Protein AF-A0A2E6V9B8-F1 (afdb_monomer_lite)

Sequence (286 aa):
MNLNQNIKVKDALRRGQNRINYVCVSVAIVFLAVVPLFLVFVFRNDQNNIVLITGGISSVLIGIFFPFYWWLKETVRYKIWAGKNVKDIHRFYEEALSKKYITEHKFLKKFELKSNKQKEELKRFFNDRLDKKREIIRDINADIARETVFKSNNMVSIIIWIVLMIGAVYLKYTESVNDRMVYFTIVAGAVLIAYELYKMFKYKYILKINKEYISYKDNKEKIFWKDIQCFNIVRAGQYKPGELNIITSNESYFLSLEGIVNNRLNKVLDVLNENKHRFEINNFEA

Secondary structure (DSSP, 8-state):
------B-HHHHHHHHIIIIIIHHHHHHHIIIIIHHHHHHHHHTT-S-THHHHHHHHHHHHHHHHHHHHHHHHHHHHHHHHHHHHBS-HHHHHHHHHHTTSS---HHHHHH----HHHHHHHIIIIIHHHSS-------TT------EEE----HHHHHHHHHHHHHHHHHHHTT-S-HHHHHHHHHHHHHHHHHHHHHHHS-S-SEEE-SSEEEETTTTEEEEGGGEEEEEEE---TTSPPEEEEEESS-EEEEE-TT--HHHHHHHHHHHHHHHHHHHHHHH--

Structure (mmCIF, N/CA/C/O backbone):
data_AF-A0A2E6V9B8-F1
#
_entry.id   AF-A0A2E6V9B8-F1
#
loop_
_atom_site.group_PDB
_atom_site.id
_atom_site.type_symbol
_atom_site.label_atom_id
_atom_site.label_alt_id
_atom_site.label_comp_id
_atom_site.label_asym_id
_atom_site.label_entity_id
_atom_site.label_seq_id
_atom_site.pdbx_PDB_ins_code
_atom_site.Cartn_x
_atom_site.Cartn_y
_atom_site.Cartn_z
_atom_site.occupancy
_atom_site.B_iso_or_equiv
_atom_site.auth_seq_id
_atom_site.auth_comp_id
_atom_site.auth_asym_id
_atom_site.auth_atom_id
_atom_site.pdbx_PDB_model_num
ATOM 1 N N . MET A 1 1 ? -11.438 30.670 18.382 1.00 41.84 1 MET A N 1
ATOM 2 C CA . MET A 1 1 ? -11.714 30.488 16.939 1.00 41.84 1 MET A CA 1
ATOM 3 C C . MET A 1 1 ? -12.622 29.277 16.808 1.00 41.84 1 MET A C 1
ATOM 5 O O . MET A 1 1 ? -12.220 28.209 17.259 1.00 41.84 1 MET A O 1
ATOM 9 N N . ASN A 1 2 ? -13.850 29.462 16.318 1.00 41.41 2 ASN A N 1
ATOM 10 C CA . ASN A 1 2 ? -14.853 28.395 16.237 1.00 41.41 2 ASN A CA 1
ATOM 11 C C . ASN A 1 2 ? -14.358 27.250 15.343 1.00 41.41 2 ASN A C 1
ATOM 13 O O . ASN A 1 2 ? -13.919 27.475 14.215 1.00 41.41 2 ASN A O 1
ATOM 17 N N . LEU A 1 3 ? -14.392 26.025 15.872 1.00 54.41 3 LEU A N 1
ATOM 18 C CA . LEU A 1 3 ? -14.099 24.810 15.117 1.00 54.41 3 LEU A CA 1
ATOM 19 C C . LEU A 1 3 ? -15.310 24.512 14.223 1.00 54.41 3 LEU A C 1
ATOM 21 O O . LEU A 1 3 ? -16.350 24.094 14.723 1.00 54.41 3 LEU A O 1
ATOM 25 N N . ASN A 1 4 ? -15.188 24.714 12.910 1.00 58.97 4 ASN A N 1
ATOM 26 C CA . ASN A 1 4 ? -16.208 24.286 11.948 1.00 58.97 4 ASN A CA 1
ATOM 27 C C . ASN A 1 4 ? -16.106 22.765 11.735 1.00 58.97 4 ASN A C 1
ATOM 29 O O . ASN A 1 4 ? -15.496 22.288 10.780 1.00 58.97 4 ASN A O 1
ATOM 33 N N . GLN A 1 5 ? -16.681 21.988 12.654 1.00 67.69 5 GLN A N 1
ATOM 34 C CA . GLN A 1 5 ? -16.630 20.518 12.664 1.00 67.69 5 GLN A CA 1
ATOM 35 C C . GLN A 1 5 ? -17.704 19.872 11.771 1.00 67.69 5 GLN A C 1
ATOM 37 O O . GLN A 1 5 ? -18.414 18.961 12.193 1.00 67.69 5 GLN A O 1
ATOM 42 N N . ASN A 1 6 ? -17.833 20.341 10.531 1.00 76.62 6 ASN A N 1
ATOM 43 C CA . ASN A 1 6 ? -18.910 19.915 9.627 1.00 76.62 6 ASN A CA 1
ATOM 44 C C . ASN A 1 6 ? -18.484 18.832 8.622 1.00 76.62 6 ASN A C 1
ATOM 46 O O . ASN A 1 6 ? -19.303 18.375 7.826 1.00 76.62 6 ASN A O 1
ATOM 50 N N . ILE A 1 7 ? -17.214 18.407 8.623 1.00 80.56 7 ILE A N 1
ATOM 51 C CA . ILE A 1 7 ? -16.703 17.460 7.626 1.00 80.56 7 ILE A CA 1
ATOM 52 C C . ILE A 1 7 ? -16.833 16.013 8.112 1.00 80.56 7 ILE A C 1
ATOM 54 O O . ILE A 1 7 ? -16.316 15.638 9.168 1.00 80.56 7 ILE A O 1
ATOM 58 N N . LYS A 1 8 ? -17.469 15.174 7.284 1.00 78.25 8 LYS A N 1
ATOM 59 C CA . LYS A 1 8 ? -17.560 13.721 7.488 1.00 78.25 8 LYS A CA 1
ATOM 60 C C . LYS A 1 8 ? -16.194 13.053 7.289 1.00 78.25 8 LYS A C 1
ATOM 62 O O . LYS A 1 8 ? -15.419 13.436 6.412 1.00 78.25 8 LYS A O 1
ATOM 67 N N . VAL A 1 9 ? -15.932 11.979 8.038 1.00 71.31 9 VAL A N 1
ATOM 68 C CA . VAL A 1 9 ? -14.667 11.215 7.977 1.00 71.31 9 VAL A CA 1
ATOM 69 C C . VAL A 1 9 ? -14.345 10.747 6.550 1.00 71.31 9 VAL A C 1
ATOM 71 O O . VAL A 1 9 ? -13.217 10.903 6.088 1.00 71.31 9 VAL A O 1
ATOM 74 N N . LYS A 1 10 ? -15.344 10.260 5.802 1.00 70.56 10 LYS A N 1
ATOM 75 C CA . LYS A 1 10 ? -15.172 9.806 4.409 1.00 70.56 10 LYS A CA 1
ATOM 76 C C . LYS A 1 10 ? -14.624 10.905 3.489 1.00 70.56 10 LYS A C 1
ATOM 78 O O . LYS A 1 10 ? -13.711 10.645 2.705 1.00 70.56 10 LYS A O 1
ATOM 83 N N . ASP A 1 11 ? -15.130 12.130 3.613 1.00 81.56 11 ASP A N 1
ATOM 84 C CA . ASP A 1 11 ? -14.664 13.270 2.817 1.00 81.56 11 ASP A CA 1
ATOM 85 C C . ASP A 1 11 ? -13.263 13.720 3.228 1.00 81.56 11 ASP A C 1
ATOM 87 O O . ASP A 1 11 ? -12.430 14.026 2.369 1.00 81.56 11 ASP A O 1
ATOM 91 N N . ALA A 1 12 ? -12.961 13.681 4.528 1.00 80.88 12 ALA A N 1
ATOM 92 C CA . ALA A 1 12 ? -11.616 13.944 5.023 1.00 80.88 12 ALA A CA 1
ATOM 93 C C . ALA A 1 12 ? -10.602 12.930 4.469 1.00 80.88 12 ALA A C 1
ATOM 95 O O . ALA A 1 12 ? -9.522 13.321 4.023 1.00 80.88 12 ALA A O 1
ATOM 96 N N . LEU A 1 13 ? -10.951 11.642 4.417 1.00 74.56 13 LEU A N 1
ATOM 97 C CA . LEU A 1 13 ? -10.097 10.589 3.856 1.00 74.56 13 LEU A CA 1
ATOM 98 C C . LEU A 1 13 ? -9.911 10.723 2.343 1.00 74.56 13 LEU A C 1
ATOM 100 O O . LEU A 1 13 ? -8.793 10.572 1.855 1.00 74.56 13 LEU A O 1
ATOM 104 N N . ARG A 1 14 ? -10.970 11.069 1.599 1.00 79.69 14 ARG A N 1
ATOM 105 C CA . ARG A 1 14 ? -10.878 11.356 0.157 1.00 79.69 14 ARG A CA 1
ATOM 106 C C . ARG A 1 14 ? -9.941 12.533 -0.122 1.00 79.69 14 ARG A C 1
ATOM 108 O O . ARG A 1 14 ? -9.150 12.494 -1.061 1.00 79.69 14 ARG A O 1
ATOM 115 N N . ARG A 1 15 ? -9.965 13.563 0.729 1.00 84.38 15 ARG A N 1
ATOM 116 C CA . ARG A 1 15 ? -9.030 14.693 0.633 1.00 84.38 15 ARG A CA 1
ATOM 117 C C . ARG A 1 15 ? -7.576 14.262 0.852 1.00 84.38 15 ARG A C 1
ATOM 119 O O . ARG A 1 15 ? -6.705 14.740 0.129 1.00 84.38 15 ARG A O 1
ATOM 126 N N . GLY A 1 16 ? -7.328 13.358 1.802 1.00 78.12 16 GLY A N 1
ATOM 127 C CA . GLY A 1 16 ? -6.005 12.767 2.036 1.00 78.12 16 GLY A CA 1
ATOM 128 C C . GLY A 1 16 ? -5.511 11.978 0.828 1.00 78.12 16 GLY A C 1
ATOM 129 O O . GLY A 1 16 ? -4.411 12.225 0.341 1.00 78.12 16 GLY A O 1
ATOM 130 N N . GLN A 1 17 ? -6.366 11.119 0.270 1.00 77.56 17 GLN A N 1
ATOM 131 C CA . GLN A 1 17 ? -6.075 10.364 -0.950 1.00 77.56 17 GLN A CA 1
ATOM 132 C C . GLN A 1 17 ? -5.657 11.276 -2.110 1.00 77.56 17 GLN A C 1
ATOM 134 O O . GLN A 1 17 ? -4.651 11.017 -2.767 1.00 77.56 17 GLN A O 1
ATOM 139 N N . ASN A 1 18 ? -6.395 12.366 -2.327 1.00 78.75 18 ASN A N 1
ATOM 140 C CA . ASN A 1 18 ? -6.125 13.263 -3.443 1.00 78.75 18 ASN A CA 1
ATOM 141 C C . ASN A 1 18 ? -4.861 14.101 -3.243 1.00 78.75 18 ASN A C 1
ATOM 143 O O . ASN A 1 18 ? -4.075 14.240 -4.172 1.00 78.75 18 ASN A O 1
ATOM 147 N N . ARG A 1 19 ? -4.651 14.659 -2.047 1.00 81.94 19 ARG A N 1
ATOM 148 C CA . ARG A 1 19 ? -3.536 15.589 -1.800 1.00 81.94 19 ARG A CA 1
ATOM 149 C C . ARG A 1 19 ? -2.206 14.908 -1.514 1.00 81.94 19 ARG A C 1
ATOM 151 O O . ARG A 1 19 ? -1.163 15.467 -1.843 1.00 81.94 19 ARG A O 1
ATOM 158 N N . ILE A 1 20 ? -2.249 13.741 -0.879 1.00 81.56 20 ILE A N 1
ATOM 159 C CA . ILE A 1 20 ? -1.054 13.004 -0.478 1.00 81.56 20 ILE A CA 1
ATOM 160 C C . ILE A 1 20 ? -0.730 11.966 -1.551 1.00 81.56 20 ILE A C 1
ATOM 162 O O . ILE A 1 20 ? 0.306 12.062 -2.195 1.00 81.56 20 ILE A O 1
ATOM 166 N N . ASN A 1 21 ? -1.630 11.015 -1.813 1.00 77.88 21 ASN A N 1
ATOM 167 C CA . ASN A 1 21 ? -1.286 9.876 -2.665 1.00 77.88 21 ASN A CA 1
ATOM 168 C C . ASN A 1 21 ? -1.303 10.209 -4.156 1.00 77.88 21 ASN A C 1
ATOM 170 O O . ASN A 1 21 ? -0.314 9.928 -4.824 1.00 77.88 21 ASN A O 1
ATOM 174 N N . TYR A 1 22 ? -2.382 10.793 -4.693 1.00 78.69 22 TYR A N 1
ATOM 175 C CA . TYR A 1 22 ? -2.446 11.023 -6.142 1.00 78.69 22 TYR A CA 1
ATOM 176 C C . TYR A 1 22 ? -1.357 11.972 -6.629 1.00 78.69 22 TYR A C 1
ATOM 178 O O . TYR A 1 22 ? -0.718 11.654 -7.623 1.00 78.69 22 TYR A O 1
ATOM 186 N N . VAL A 1 23 ? -1.083 13.062 -5.904 1.00 81.50 23 VAL A N 1
ATOM 187 C CA . VAL A 1 23 ? -0.008 14.000 -6.270 1.00 81.50 23 VAL A CA 1
ATOM 188 C C . VAL A 1 23 ? 1.373 13.343 -6.171 1.00 81.50 23 VAL A C 1
ATOM 190 O O . VAL A 1 23 ? 2.165 13.451 -7.103 1.00 81.50 23 VAL A O 1
ATOM 193 N N . CYS A 1 24 ? 1.676 12.621 -5.084 1.00 81.88 24 CYS A N 1
ATOM 194 C CA . CYS A 1 24 ? 2.963 11.926 -4.967 1.00 81.88 24 CYS A CA 1
ATOM 195 C C . CYS A 1 24 ? 3.149 10.882 -6.073 1.00 81.88 24 CYS A C 1
ATOM 197 O O . CYS A 1 24 ? 4.211 10.825 -6.687 1.00 81.88 24 CYS A O 1
ATOM 199 N N . VAL A 1 25 ? 2.121 10.073 -6.342 1.00 81.06 25 VAL A N 1
ATOM 200 C CA . VAL A 1 25 ? 2.176 9.012 -7.353 1.00 81.06 25 VAL A CA 1
ATOM 201 C C . VAL A 1 25 ? 2.261 9.600 -8.758 1.00 81.06 25 VAL A C 1
ATOM 203 O O . VAL A 1 25 ? 3.072 9.127 -9.545 1.00 81.06 25 VAL A O 1
ATOM 206 N N . SER A 1 26 ? 1.495 10.647 -9.078 1.00 80.69 26 SER A N 1
ATOM 207 C CA . SER A 1 26 ? 1.556 11.276 -10.400 1.00 80.69 26 SER A CA 1
ATOM 208 C C . SER A 1 26 ? 2.934 11.867 -10.671 1.00 80.69 26 SER A C 1
ATOM 210 O O . SER A 1 26 ? 3.486 11.648 -11.744 1.00 80.69 26 SER A O 1
ATOM 212 N N . VAL A 1 27 ? 3.524 12.562 -9.693 1.00 84.38 27 VAL A N 1
ATOM 213 C CA . VAL A 1 27 ? 4.868 13.130 -9.852 1.00 84.38 27 VAL A CA 1
ATOM 214 C C . VAL A 1 27 ? 5.915 12.020 -9.970 1.00 84.38 27 VAL A C 1
ATOM 216 O O . VAL A 1 27 ? 6.761 12.084 -10.858 1.00 84.38 27 VAL A O 1
ATOM 219 N N . ALA A 1 28 ? 5.828 10.969 -9.149 1.00 82.00 28 ALA A N 1
ATOM 220 C CA . ALA A 1 28 ? 6.727 9.822 -9.258 1.00 82.00 28 ALA A CA 1
ATOM 221 C C . ALA A 1 28 ? 6.641 9.162 -10.644 1.00 82.00 28 ALA A C 1
ATOM 223 O O . ALA A 1 28 ? 7.669 8.921 -11.262 1.00 82.00 28 ALA A O 1
ATOM 224 N N . ILE A 1 29 ? 5.435 8.919 -11.170 1.00 82.69 29 ILE A N 1
ATOM 225 C CA . ILE A 1 29 ? 5.239 8.309 -12.497 1.00 82.69 29 ILE A CA 1
ATOM 226 C C . ILE A 1 29 ? 5.831 9.187 -13.601 1.00 82.69 29 ILE A C 1
ATOM 228 O O . ILE A 1 29 ? 6.511 8.675 -14.491 1.00 82.69 29 ILE A O 1
ATOM 232 N N . VAL A 1 30 ? 5.604 10.503 -13.548 1.00 86.25 30 VAL A N 1
ATOM 233 C CA . VAL A 1 30 ? 6.140 11.424 -14.557 1.00 86.25 30 VAL A CA 1
ATOM 234 C C . VAL A 1 30 ? 7.664 11.339 -14.601 1.00 86.25 30 VAL A C 1
ATOM 236 O O . VAL A 1 30 ? 8.231 11.128 -15.668 1.00 86.25 30 VAL A O 1
ATOM 239 N N . PHE A 1 31 ? 8.334 11.429 -13.456 1.00 84.81 31 PHE A N 1
ATOM 240 C CA . PHE A 1 31 ? 9.795 11.479 -13.423 1.00 84.81 31 PHE A CA 1
ATOM 241 C C . PHE A 1 31 ? 10.484 10.109 -13.500 1.00 84.81 31 PHE A C 1
ATOM 243 O O . PHE A 1 31 ? 11.609 10.043 -13.976 1.00 84.81 31 PHE A O 1
ATOM 250 N N . LEU A 1 32 ? 9.833 9.021 -13.076 1.00 82.00 32 LEU A N 1
ATOM 251 C CA . LEU A 1 32 ? 10.413 7.670 -13.118 1.00 82.00 32 LEU A CA 1
ATOM 252 C C . LEU A 1 32 ? 10.093 6.898 -14.397 1.00 82.00 32 LEU A C 1
ATOM 254 O O . LEU A 1 32 ? 10.820 5.966 -14.726 1.00 82.00 32 LEU A O 1
ATOM 258 N N . ALA A 1 33 ? 9.013 7.243 -15.099 1.00 80.88 33 ALA A N 1
ATOM 259 C CA . ALA A 1 33 ? 8.601 6.531 -16.306 1.00 80.88 33 ALA A CA 1
ATOM 260 C C . ALA A 1 33 ? 8.539 7.454 -17.523 1.00 80.88 33 ALA A C 1
ATOM 262 O O . ALA A 1 33 ? 9.220 7.199 -18.513 1.00 80.88 33 ALA A O 1
ATOM 263 N N . VAL A 1 34 ? 7.761 8.540 -17.453 1.00 82.50 34 VAL A N 1
ATOM 264 C CA . VAL A 1 34 ? 7.482 9.382 -18.631 1.00 82.50 34 VAL A CA 1
ATOM 265 C C . VAL A 1 34 ? 8.734 10.116 -19.111 1.00 82.50 34 VAL A C 1
ATOM 267 O O . VAL A 1 34 ? 9.047 10.070 -20.296 1.00 82.50 34 VAL A O 1
ATOM 270 N N . VAL A 1 35 ? 9.472 10.761 -18.204 1.00 83.38 35 VAL A N 1
ATOM 271 C CA . VAL A 1 35 ? 10.685 11.520 -18.541 1.00 83.38 35 VAL A CA 1
ATOM 272 C C . VAL A 1 35 ? 11.798 10.609 -19.084 1.00 83.38 35 VAL A C 1
ATOM 274 O O . VAL A 1 35 ? 12.319 10.928 -20.150 1.00 83.38 35 VAL A O 1
ATOM 277 N N . PRO A 1 36 ? 12.135 9.457 -18.466 1.00 80.75 36 PRO A N 1
ATOM 278 C CA . PRO A 1 36 ? 13.095 8.516 -19.045 1.00 80.75 36 PRO A CA 1
ATOM 279 C C . PRO A 1 36 ? 12.693 8.003 -20.430 1.00 80.75 36 PRO A C 1
ATOM 281 O O . PRO A 1 36 ? 13.522 7.989 -21.335 1.00 80.75 36 PRO A O 1
ATOM 284 N N . LEU A 1 37 ? 11.420 7.632 -20.621 1.00 82.00 37 LEU A N 1
ATOM 285 C CA . 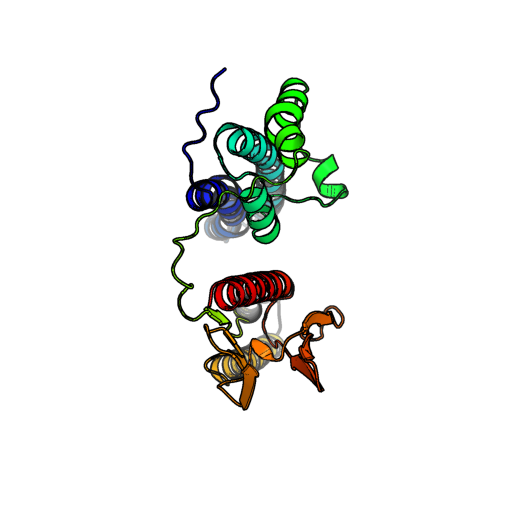LEU A 1 37 ? 10.909 7.201 -21.928 1.00 82.00 37 LEU A CA 1
ATOM 286 C C . LEU A 1 37 ? 11.038 8.305 -22.977 1.00 82.00 37 LEU A C 1
ATOM 288 O O . LEU A 1 37 ? 11.451 8.038 -24.102 1.00 82.00 37 LEU A O 1
ATOM 292 N N . PHE A 1 38 ? 10.715 9.542 -22.603 1.00 85.06 38 PHE A N 1
ATOM 293 C CA . PHE A 1 38 ? 10.859 10.697 -23.478 1.00 85.06 38 PHE A CA 1
ATOM 294 C C . PHE A 1 38 ? 12.325 10.948 -23.851 1.00 85.06 38 PHE A C 1
ATOM 296 O O . PHE A 1 38 ? 12.628 11.137 -25.025 1.00 85.06 38 PHE A O 1
ATOM 303 N N . LEU A 1 39 ? 13.245 10.887 -22.884 1.00 83.31 39 LEU A N 1
ATOM 304 C CA . LEU A 1 39 ? 14.679 11.051 -23.135 1.00 83.31 39 LEU A CA 1
ATOM 305 C C . LEU A 1 39 ? 15.217 9.975 -24.084 1.00 83.31 39 LEU A C 1
ATOM 307 O O . LEU A 1 39 ? 15.913 10.308 -25.038 1.00 83.31 39 LEU A O 1
ATOM 311 N N . VAL A 1 40 ? 14.846 8.708 -23.877 1.00 83.62 40 VAL A N 1
ATOM 312 C CA . VAL A 1 40 ? 15.206 7.618 -24.799 1.00 83.62 40 VAL A CA 1
ATOM 313 C C . VAL A 1 40 ? 14.618 7.869 -26.184 1.00 83.62 40 VAL A C 1
ATOM 315 O O . VAL A 1 40 ? 15.327 7.744 -27.173 1.00 83.62 40 VAL A O 1
ATOM 318 N N . PHE A 1 41 ? 13.351 8.270 -26.281 1.00 83.69 41 PHE A N 1
ATOM 319 C CA . PHE A 1 41 ? 12.707 8.522 -27.568 1.00 83.69 41 PHE A CA 1
ATOM 320 C C . PHE A 1 41 ? 13.375 9.658 -28.358 1.00 83.69 41 PHE A C 1
ATOM 322 O O . PHE A 1 41 ? 13.603 9.505 -29.558 1.00 83.69 41 PHE A O 1
ATOM 329 N N . VAL A 1 42 ? 13.705 10.773 -27.699 1.00 87.06 42 VAL A N 1
ATOM 330 C CA . VAL A 1 42 ? 14.302 11.949 -28.352 1.00 87.06 42 VAL A CA 1
ATOM 331 C C . VAL A 1 42 ? 15.776 11.728 -28.696 1.00 87.06 42 VAL A C 1
ATOM 333 O O . VAL A 1 42 ? 16.199 12.087 -29.791 1.00 87.06 42 VAL A O 1
ATOM 336 N N . PHE A 1 43 ? 16.551 11.110 -27.803 1.00 84.06 43 PHE A N 1
ATOM 337 C CA . PHE A 1 43 ? 18.010 11.009 -27.938 1.00 84.06 43 PHE A CA 1
ATOM 338 C C . PHE A 1 43 ? 18.506 9.628 -28.397 1.00 84.06 43 PHE A C 1
ATOM 340 O O . PHE A 1 43 ? 19.706 9.383 -28.388 1.00 84.06 43 PHE A O 1
ATOM 347 N N . ARG A 1 44 ? 17.623 8.723 -28.854 1.00 79.25 44 ARG A N 1
ATOM 348 C CA . ARG A 1 44 ? 18.002 7.356 -29.291 1.00 79.25 44 ARG A CA 1
ATOM 349 C C . ARG A 1 44 ? 19.086 7.283 -30.373 1.00 79.25 44 ARG A C 1
ATOM 351 O O . ARG A 1 44 ? 19.759 6.266 -30.466 1.00 79.25 44 ARG A O 1
ATOM 358 N N . ASN A 1 45 ? 19.205 8.315 -31.209 1.00 80.31 45 ASN A N 1
ATOM 359 C CA . ASN A 1 45 ? 20.139 8.356 -32.340 1.00 80.31 45 ASN A CA 1
ATOM 360 C C . ASN A 1 45 ? 21.372 9.227 -32.052 1.00 80.31 45 ASN A C 1
ATOM 362 O O . ASN A 1 45 ? 22.194 9.428 -32.945 1.00 80.31 45 ASN A O 1
ATOM 366 N N . ASP A 1 46 ? 21.477 9.785 -30.846 1.00 76.69 46 ASP A N 1
ATOM 367 C CA . ASP A 1 46 ? 22.627 10.589 -30.456 1.00 76.69 46 ASP A CA 1
ATOM 368 C C . ASP A 1 46 ? 23.813 9.664 -30.152 1.00 76.69 46 ASP A C 1
ATOM 370 O O . ASP A 1 46 ? 23.698 8.719 -29.371 1.00 76.69 46 ASP A O 1
ATOM 374 N N . GLN A 1 47 ? 24.966 9.920 -30.775 1.00 72.75 47 GLN A N 1
ATOM 375 C CA . GLN A 1 47 ? 26.189 9.162 -30.498 1.00 72.75 47 GLN A CA 1
ATOM 376 C C . GLN A 1 47 ? 26.757 9.495 -29.111 1.00 72.75 47 GLN A C 1
ATOM 378 O O . GLN A 1 47 ? 27.537 8.716 -28.559 1.00 72.75 47 GLN A O 1
ATOM 383 N N . ASN A 1 48 ? 26.360 10.630 -28.522 1.00 75.88 48 ASN A N 1
ATOM 384 C CA . ASN A 1 48 ? 26.833 11.072 -27.222 1.00 75.88 48 ASN A CA 1
ATOM 385 C C . ASN A 1 48 ? 25.802 10.782 -26.114 1.00 75.88 48 ASN A C 1
ATOM 387 O O . ASN A 1 48 ? 24.977 11.614 -25.743 1.00 75.88 48 ASN A O 1
ATOM 391 N N . ASN A 1 49 ? 25.893 9.589 -25.517 1.00 80.38 49 ASN A N 1
ATOM 392 C CA . ASN A 1 49 ? 24.969 9.095 -24.479 1.00 80.38 49 ASN A CA 1
ATOM 393 C C . ASN A 1 49 ? 24.981 9.884 -23.149 1.00 80.38 49 ASN A C 1
ATOM 395 O O . ASN A 1 49 ? 24.246 9.542 -22.220 1.00 80.38 49 ASN A O 1
ATOM 399 N N . ILE A 1 50 ? 25.797 10.936 -23.020 1.00 83.62 50 ILE A N 1
ATOM 400 C CA . ILE A 1 50 ? 25.935 11.724 -21.785 1.00 83.62 50 ILE A CA 1
ATOM 401 C C . ILE A 1 50 ? 24.594 12.334 -21.361 1.00 83.62 50 ILE A C 1
ATOM 403 O O . ILE A 1 50 ? 24.245 12.273 -20.181 1.00 83.62 50 ILE A O 1
ATOM 407 N N . VAL A 1 51 ? 23.813 12.880 -22.299 1.00 82.12 51 VAL A N 1
ATOM 408 C CA . VAL A 1 51 ? 22.506 13.496 -22.001 1.00 82.12 51 VAL A CA 1
ATOM 409 C C . VAL A 1 51 ? 21.501 12.448 -21.520 1.00 82.12 51 VAL A C 1
ATOM 411 O O . VAL A 1 51 ? 20.760 12.694 -20.569 1.00 82.12 51 VAL A O 1
ATOM 414 N N . LEU A 1 52 ? 21.522 11.249 -22.109 1.00 81.00 52 LEU A N 1
ATOM 415 C CA . LEU A 1 52 ? 20.656 10.143 -21.704 1.00 81.00 52 LEU A CA 1
ATOM 416 C C . LEU A 1 52 ? 20.983 9.667 -20.281 1.00 81.00 52 LEU A C 1
ATOM 418 O O . LEU A 1 52 ? 20.085 9.484 -19.461 1.00 81.00 52 LEU A O 1
ATOM 422 N N . ILE A 1 53 ? 22.272 9.505 -19.975 1.00 77.25 53 ILE A N 1
ATOM 423 C CA . ILE A 1 53 ? 22.741 9.031 -18.669 1.00 77.25 53 ILE A CA 1
ATOM 424 C C . ILE A 1 53 ? 22.473 10.087 -17.590 1.00 77.25 53 ILE A C 1
ATOM 426 O O . ILE A 1 53 ? 21.857 9.790 -16.567 1.00 77.25 53 ILE A O 1
ATOM 430 N N . THR A 1 54 ? 22.887 11.335 -17.815 1.00 81.75 54 THR A N 1
ATOM 431 C CA . THR A 1 54 ? 22.718 12.426 -16.838 1.00 81.75 54 THR A CA 1
ATOM 432 C C . THR A 1 54 ? 21.248 12.817 -16.659 1.00 81.75 54 THR A C 1
ATOM 434 O O . THR A 1 54 ? 20.787 12.986 -15.526 1.00 81.75 54 THR A O 1
ATOM 437 N N . GLY A 1 55 ? 20.477 12.887 -17.747 1.00 81.19 55 GLY A N 1
ATOM 438 C CA . GLY A 1 55 ? 19.031 13.115 -17.732 1.00 81.19 55 GLY A CA 1
ATOM 439 C C . GLY A 1 55 ? 18.265 11.970 -17.065 1.00 81.19 55 GLY A C 1
ATOM 440 O O . GLY A 1 55 ? 17.392 12.204 -16.230 1.00 81.19 55 GLY A O 1
ATOM 441 N N . GLY A 1 56 ? 18.643 10.722 -17.350 1.00 80.19 56 GLY A N 1
ATOM 442 C CA . GLY A 1 56 ? 18.079 9.536 -16.711 1.00 80.19 56 GLY A CA 1
ATOM 443 C C . GLY A 1 56 ? 18.311 9.537 -15.199 1.00 80.19 56 GLY A C 1
ATOM 444 O O . GLY A 1 56 ? 17.352 9.479 -14.430 1.00 80.19 56 GLY A O 1
ATOM 445 N N . ILE A 1 57 ? 19.562 9.697 -14.755 1.00 79.38 57 ILE A N 1
ATOM 446 C CA . ILE A 1 57 ? 19.914 9.730 -13.326 1.00 79.38 57 ILE A CA 1
ATOM 447 C C . ILE A 1 57 ? 19.199 10.882 -12.609 1.00 79.38 57 ILE A C 1
ATOM 449 O O . ILE A 1 57 ? 18.587 10.672 -11.560 1.00 79.38 57 ILE A O 1
ATOM 453 N N . SER A 1 58 ? 19.232 12.093 -13.171 1.00 84.31 58 SER A N 1
ATOM 454 C CA . SER A 1 58 ? 18.581 13.258 -12.558 1.00 84.31 58 SER A CA 1
ATOM 455 C C . SER A 1 58 ? 17.062 13.090 -12.458 1.00 84.31 58 SER A C 1
ATOM 457 O O . SER A 1 58 ? 16.490 13.400 -11.411 1.00 84.31 58 SER A O 1
ATOM 459 N N . SER A 1 59 ? 16.410 12.525 -13.480 1.00 83.00 59 SER A N 1
ATOM 460 C CA . SER A 1 59 ? 14.970 12.242 -13.449 1.00 83.00 59 SER A CA 1
ATOM 461 C C . SER A 1 59 ? 14.599 11.252 -12.342 1.00 83.00 59 SER A C 1
ATOM 463 O O . SER A 1 59 ? 13.651 11.500 -11.595 1.00 83.00 59 SER A O 1
ATOM 465 N N . VAL A 1 60 ? 15.402 10.200 -12.138 1.00 80.81 60 VAL A N 1
ATOM 466 C CA . VAL A 1 60 ? 15.186 9.225 -11.063 1.00 80.81 60 VAL A CA 1
ATOM 467 C C . VAL A 1 60 ? 15.342 9.866 -9.690 1.00 80.81 60 VAL A C 1
ATOM 469 O O . VAL A 1 60 ? 14.485 9.686 -8.822 1.00 80.81 60 VAL A O 1
ATOM 472 N N . LEU A 1 61 ? 16.396 10.663 -9.496 1.00 82.44 61 LEU A N 1
ATOM 473 C CA . LEU A 1 61 ? 16.609 11.376 -8.239 1.00 82.44 61 LEU A CA 1
ATOM 474 C C . LEU A 1 61 ? 15.424 12.304 -7.937 1.00 82.44 61 LEU A C 1
ATOM 476 O O . LEU A 1 61 ? 14.847 12.223 -6.854 1.00 82.44 61 LEU A O 1
ATOM 480 N N . ILE A 1 62 ? 14.987 13.121 -8.898 1.00 86.44 62 ILE A N 1
ATOM 481 C CA . ILE A 1 62 ? 13.836 14.023 -8.720 1.00 86.44 62 ILE A CA 1
ATOM 482 C C . ILE A 1 62 ? 12.551 13.230 -8.432 1.00 86.44 62 ILE A C 1
ATOM 484 O O . ILE A 1 62 ? 11.800 13.587 -7.520 1.00 86.44 62 ILE A O 1
ATOM 488 N N . GLY A 1 63 ? 12.329 12.127 -9.151 1.00 82.12 63 GLY A N 1
ATOM 489 C CA . GLY A 1 63 ? 11.171 11.247 -8.992 1.00 82.12 63 GLY A CA 1
ATOM 490 C C . GLY A 1 63 ? 11.094 10.539 -7.639 1.00 82.12 63 GLY A C 1
ATOM 491 O O . GLY A 1 63 ? 10.008 10.142 -7.227 1.00 82.12 63 GLY A O 1
ATOM 492 N N . ILE A 1 64 ? 12.207 10.424 -6.911 1.00 81.38 64 ILE A N 1
ATOM 493 C CA . ILE A 1 64 ? 12.239 9.890 -5.543 1.00 81.38 64 ILE A CA 1
ATOM 494 C C . ILE A 1 64 ? 12.164 11.027 -4.518 1.00 81.38 64 ILE A C 1
ATOM 496 O O . ILE A 1 64 ? 11.325 11.002 -3.612 1.00 81.38 64 ILE A O 1
ATOM 500 N N . PHE A 1 65 ? 13.017 12.045 -4.661 1.00 87.50 65 PHE A N 1
ATOM 501 C CA . PHE A 1 65 ? 13.152 13.118 -3.677 1.00 87.50 65 PHE A CA 1
ATOM 502 C C . PHE A 1 65 ? 11.903 13.994 -3.587 1.00 87.50 65 PHE A C 1
ATOM 504 O O . PHE A 1 65 ? 11.451 14.298 -2.481 1.00 87.50 65 PHE A O 1
ATOM 511 N N . PHE A 1 66 ? 11.321 14.395 -4.719 1.00 87.62 66 PHE A N 1
ATOM 512 C CA . PHE A 1 66 ? 10.212 15.346 -4.710 1.00 87.62 66 PHE A CA 1
ATOM 513 C C . PHE A 1 66 ? 8.922 14.749 -4.127 1.00 87.62 66 PHE A C 1
ATOM 515 O O . PHE A 1 66 ? 8.344 15.377 -3.233 1.00 87.62 66 PHE A O 1
ATOM 522 N N . PRO A 1 67 ? 8.464 13.544 -4.528 1.00 86.38 67 PRO A N 1
ATOM 523 C CA . PRO A 1 67 ? 7.289 12.929 -3.912 1.00 86.38 67 PRO A CA 1
ATOM 524 C C . PRO A 1 67 ? 7.473 12.682 -2.418 1.00 86.38 67 PRO A C 1
ATOM 526 O O . PRO A 1 67 ? 6.535 12.894 -1.649 1.00 86.38 67 PRO A O 1
ATOM 529 N N . PHE A 1 68 ? 8.678 12.292 -1.992 1.00 83.94 68 PHE A N 1
ATOM 530 C CA . PHE A 1 68 ? 8.985 12.110 -0.578 1.00 83.94 68 PHE A CA 1
ATOM 531 C C . PHE A 1 68 ? 8.910 13.435 0.192 1.00 83.94 68 PHE A C 1
ATOM 533 O O . PHE A 1 68 ? 8.216 13.528 1.204 1.00 83.94 68 PHE A O 1
ATOM 540 N N . TYR A 1 69 ? 9.543 14.493 -0.320 1.00 86.69 69 TYR A N 1
ATOM 541 C CA . TYR A 1 69 ? 9.480 15.833 0.267 1.00 86.69 69 TYR A CA 1
ATOM 542 C C . TYR A 1 69 ? 8.042 16.370 0.354 1.00 86.69 69 TYR A C 1
ATOM 544 O O . TYR A 1 69 ? 7.625 16.890 1.395 1.00 86.69 69 TYR A O 1
ATOM 552 N N . TRP A 1 70 ? 7.257 16.210 -0.716 1.00 87.31 70 TRP A N 1
ATOM 553 C CA . TRP A 1 70 ? 5.848 16.602 -0.745 1.00 87.31 70 TRP A CA 1
ATOM 554 C C . TRP A 1 70 ? 5.046 15.879 0.336 1.00 87.31 70 TRP A C 1
ATOM 556 O O . TRP A 1 70 ? 4.323 16.514 1.109 1.00 87.31 70 TRP A O 1
ATOM 566 N N . TRP A 1 71 ? 5.227 14.561 0.431 1.00 87.00 71 TRP A N 1
ATOM 567 C CA . TRP A 1 71 ? 4.562 13.722 1.418 1.00 87.00 71 TRP A CA 1
ATOM 568 C C . TRP A 1 71 ? 4.857 14.184 2.853 1.00 87.00 71 TRP A C 1
ATOM 570 O O . TRP A 1 71 ? 3.925 14.335 3.649 1.00 87.00 71 TRP A O 1
ATOM 580 N N . LEU A 1 72 ? 6.117 14.508 3.174 1.00 84.25 72 LEU A N 1
ATOM 581 C CA . LEU A 1 72 ? 6.517 14.998 4.502 1.00 84.25 72 LEU A CA 1
ATOM 582 C C . LEU A 1 72 ? 5.790 16.287 4.902 1.00 84.25 72 LEU A C 1
ATOM 584 O O . LEU A 1 72 ? 5.384 16.448 6.055 1.00 84.25 72 LEU A O 1
ATOM 588 N N . LYS A 1 73 ? 5.612 17.209 3.954 1.00 86.69 73 LYS A N 1
ATOM 589 C CA . LYS A 1 73 ? 4.978 18.512 4.190 1.00 86.69 73 LYS A CA 1
ATOM 590 C C . LYS A 1 73 ? 3.456 18.414 4.253 1.00 86.69 73 LYS A C 1
ATOM 592 O O . LYS A 1 73 ? 2.828 18.999 5.142 1.00 86.69 73 LYS A O 1
ATOM 597 N N . GLU A 1 74 ? 2.849 17.699 3.310 1.00 87.44 74 GLU A N 1
ATOM 598 C CA . GLU A 1 74 ? 1.391 17.651 3.190 1.00 87.44 74 GLU A CA 1
ATOM 599 C C . GLU A 1 74 ? 0.763 16.761 4.269 1.00 87.44 74 GLU A C 1
ATOM 601 O O . GLU A 1 74 ? -0.319 17.087 4.750 1.00 87.44 74 GLU A O 1
ATOM 606 N N . THR A 1 75 ? 1.466 15.734 4.764 1.00 85.00 75 THR A N 1
ATOM 607 C CA . THR A 1 75 ? 0.998 14.912 5.898 1.00 85.00 75 THR A CA 1
ATOM 608 C C . THR A 1 75 ? 0.763 15.757 7.156 1.00 85.00 75 THR A C 1
ATOM 610 O O . THR A 1 75 ? -0.271 15.626 7.813 1.00 85.00 75 THR A O 1
ATOM 613 N N . VAL A 1 76 ? 1.670 16.689 7.476 1.00 86.12 76 VAL A N 1
ATOM 614 C CA . VAL A 1 76 ? 1.523 17.593 8.634 1.00 86.12 76 VAL A CA 1
ATOM 615 C C . VAL A 1 76 ? 0.337 18.541 8.444 1.00 86.12 76 VAL A C 1
ATOM 617 O O . VAL A 1 76 ? -0.489 18.703 9.345 1.00 86.12 76 VAL A O 1
ATOM 620 N N . ARG A 1 77 ? 0.212 19.143 7.256 1.00 87.06 77 ARG A N 1
ATOM 621 C CA . ARG A 1 77 ? -0.911 20.036 6.920 1.00 87.06 77 ARG A CA 1
ATOM 622 C C . ARG A 1 77 ? -2.248 19.307 6.968 1.00 87.06 77 ARG A C 1
ATOM 624 O O . ARG A 1 77 ? -3.229 19.861 7.459 1.00 87.06 77 ARG A O 1
ATOM 631 N N . TYR A 1 78 ? -2.272 18.066 6.498 1.00 88.44 78 TYR A N 1
ATOM 632 C CA . TYR A 1 78 ? -3.447 17.212 6.503 1.00 88.44 78 TYR A CA 1
ATOM 633 C C . TYR A 1 78 ? -3.896 16.863 7.925 1.00 88.44 78 TYR A C 1
ATOM 635 O O . TYR A 1 78 ? -5.077 17.027 8.226 1.00 88.44 78 TYR A O 1
ATOM 643 N N . LYS A 1 79 ? -2.967 16.495 8.821 1.00 86.62 79 LYS A N 1
ATOM 644 C CA . LYS A 1 79 ? -3.253 16.262 10.250 1.00 86.62 79 LYS A CA 1
ATOM 645 C C . LYS A 1 79 ? -3.864 17.498 10.921 1.00 86.62 79 LYS A C 1
ATOM 647 O O . LYS A 1 79 ? -4.925 17.406 11.531 1.00 86.62 79 LYS A O 1
ATOM 652 N N . ILE A 1 80 ? -3.242 18.669 10.751 1.00 86.12 80 ILE A N 1
ATOM 653 C CA . ILE A 1 80 ? -3.739 19.935 11.324 1.00 86.12 80 ILE A CA 1
ATOM 654 C C . ILE A 1 80 ? -5.131 20.272 10.776 1.00 86.12 80 ILE A C 1
ATOM 656 O O . ILE A 1 80 ? -6.030 20.652 11.526 1.00 86.12 80 ILE A O 1
ATOM 660 N N . TRP A 1 81 ? -5.328 20.130 9.464 1.00 89.56 81 TRP A N 1
ATOM 661 C CA . TRP A 1 81 ? -6.613 20.406 8.830 1.00 89.56 81 TRP A CA 1
ATOM 662 C C . TRP A 1 81 ? -7.706 19.448 9.317 1.00 89.56 81 TRP A C 1
ATOM 664 O O . TRP A 1 81 ? -8.804 19.900 9.644 1.00 89.56 81 TRP A O 1
ATOM 674 N N . ALA A 1 82 ? -7.410 18.152 9.419 1.00 85.62 82 ALA A N 1
ATOM 675 C CA . ALA A 1 82 ? -8.354 17.165 9.926 1.00 85.62 82 ALA A CA 1
ATOM 676 C C . ALA A 1 82 ? -8.724 17.445 11.390 1.00 85.62 82 ALA A C 1
ATOM 678 O O . ALA A 1 82 ? -9.907 17.474 11.723 1.00 85.62 82 ALA A O 1
ATOM 679 N N . GLY A 1 83 ? -7.739 17.781 12.229 1.00 84.31 83 GLY A N 1
ATOM 680 C CA . GLY A 1 83 ? -7.957 18.181 13.621 1.00 84.31 83 GLY A CA 1
ATOM 681 C C . GLY A 1 83 ? -8.876 19.397 13.787 1.00 84.31 83 GLY A C 1
ATOM 682 O O . GLY A 1 83 ? -9.639 19.473 14.748 1.00 84.31 83 GLY A O 1
ATOM 683 N N . LYS A 1 84 ? -8.876 20.331 12.827 1.00 86.19 84 LYS A N 1
ATOM 684 C CA . LYS A 1 84 ? -9.751 21.518 12.850 1.00 86.19 84 LYS A CA 1
ATOM 685 C C . LYS A 1 84 ? -11.183 21.244 12.372 1.00 86.19 84 LYS A C 1
ATOM 687 O O . LYS A 1 84 ? -12.102 21.897 12.856 1.00 86.19 84 LYS A O 1
ATOM 692 N N . ASN A 1 85 ? -11.372 20.325 11.422 1.00 85.25 85 ASN A N 1
ATOM 693 C CA . ASN A 1 85 ? -12.617 20.231 10.643 1.00 85.25 85 ASN A CA 1
ATOM 694 C C . ASN A 1 85 ? -13.394 18.918 10.822 1.00 85.25 85 ASN A C 1
ATOM 696 O O . ASN A 1 85 ? -14.576 18.860 10.482 1.00 85.25 85 ASN A O 1
ATOM 700 N N . VAL A 1 86 ? -12.756 17.857 11.325 1.00 82.56 86 VAL A N 1
ATOM 701 C CA . VAL A 1 86 ? -13.399 16.550 11.506 1.00 82.56 86 VAL A CA 1
ATOM 702 C C . VAL A 1 86 ? -13.985 16.449 12.910 1.00 82.56 86 VAL A C 1
ATOM 704 O O . VAL A 1 86 ? -13.303 16.717 13.906 1.00 82.56 86 VAL A O 1
ATOM 707 N N . LYS A 1 87 ? -15.259 16.056 12.990 1.00 76.94 87 LYS A N 1
ATOM 708 C CA . LYS A 1 87 ? -15.962 15.861 14.264 1.00 76.94 87 LYS A CA 1
ATOM 709 C C . LYS A 1 87 ? -15.433 14.626 15.006 1.00 76.94 87 LYS A C 1
ATOM 711 O O . LYS A 1 87 ? -14.946 14.759 16.122 1.00 76.94 87 LYS A O 1
ATOM 716 N N . ASP A 1 88 ? -15.416 13.468 14.344 1.00 74.44 88 ASP A N 1
ATOM 717 C CA . ASP A 1 88 ? -14.860 12.215 14.875 1.00 74.44 88 ASP A CA 1
ATOM 718 C C . ASP A 1 88 ? -13.382 12.045 14.487 1.00 74.44 88 ASP A C 1
ATOM 720 O O . ASP A 1 88 ? -13.039 11.501 13.432 1.00 74.44 88 ASP A O 1
ATOM 724 N N . ILE A 1 89 ? -12.493 12.572 15.332 1.00 78.00 89 ILE A N 1
ATOM 725 C CA . ILE A 1 89 ? -11.049 12.544 15.073 1.00 78.00 89 ILE A CA 1
ATOM 726 C C . ILE A 1 89 ? -10.434 11.152 15.273 1.00 78.00 89 ILE A C 1
ATOM 728 O O . ILE A 1 89 ? -9.465 10.818 14.594 1.00 78.00 89 ILE A O 1
ATOM 732 N N . HIS A 1 90 ? -11.012 10.335 16.158 1.00 74.06 90 HIS A N 1
ATOM 733 C CA . HIS A 1 90 ? -10.500 9.009 16.503 1.00 74.06 90 HIS A CA 1
ATOM 734 C C . HIS A 1 90 ? -10.693 8.044 15.337 1.00 74.06 90 HIS A C 1
ATOM 736 O O . HIS A 1 90 ? -9.726 7.463 14.847 1.00 74.06 90 HIS A O 1
ATOM 742 N N . ARG A 1 91 ? -11.921 7.970 14.809 1.00 68.56 91 ARG A N 1
ATOM 743 C CA . ARG A 1 91 ? -12.218 7.161 13.622 1.00 68.56 91 ARG A CA 1
ATOM 744 C C . ARG A 1 91 ? -11.420 7.627 12.411 1.00 68.56 91 ARG A C 1
ATOM 746 O O . ARG A 1 91 ? -10.903 6.816 11.648 1.00 68.56 91 ARG A O 1
ATOM 753 N N . PHE A 1 92 ? -11.292 8.941 12.230 1.00 80.31 92 PHE A N 1
ATOM 754 C CA . PHE A 1 92 ? -10.451 9.487 11.170 1.00 80.31 92 PHE A CA 1
ATOM 755 C C . PHE A 1 92 ? -8.997 9.030 11.297 1.00 80.31 92 PHE A C 1
ATOM 757 O O . PHE A 1 92 ? -8.406 8.637 10.295 1.00 80.31 92 PHE A O 1
ATOM 764 N N . TYR A 1 93 ? -8.423 9.094 12.498 1.00 75.75 93 TYR A N 1
ATOM 765 C CA . TYR A 1 93 ? -7.038 8.715 12.738 1.00 75.75 93 TYR A CA 1
ATOM 766 C C . TYR A 1 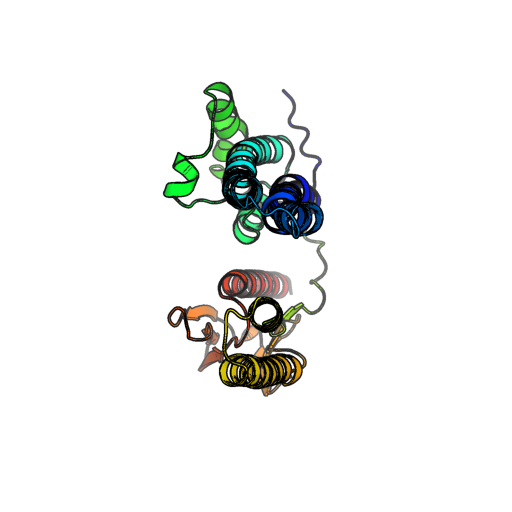93 ? -6.802 7.236 12.430 1.00 75.75 93 TYR A C 1
ATOM 768 O O . TYR A 1 93 ? -5.906 6.935 11.645 1.00 75.75 93 TYR A O 1
ATOM 776 N N . GLU A 1 94 ? -7.647 6.340 12.944 1.00 67.19 94 GLU A N 1
ATOM 777 C CA . GLU A 1 94 ? -7.597 4.896 12.668 1.00 67.19 94 GLU A CA 1
ATOM 778 C C . GLU A 1 94 ? -7.709 4.600 11.161 1.00 67.19 94 GLU A C 1
ATOM 780 O O . GLU A 1 94 ? -6.872 3.903 10.573 1.00 67.19 94 GLU A O 1
ATOM 785 N N . GLU A 1 95 ? -8.700 5.196 10.488 1.00 66.12 95 GLU A N 1
ATOM 786 C CA . GLU A 1 95 ? -8.904 5.006 9.050 1.00 66.12 95 GLU A CA 1
ATOM 787 C C . GLU A 1 95 ? -7.780 5.633 8.197 1.00 66.12 95 GLU A C 1
ATOM 789 O O . GLU A 1 95 ? -7.449 5.121 7.124 1.00 66.12 95 GLU A O 1
ATOM 794 N N . ALA A 1 96 ? -7.169 6.734 8.640 1.00 71.88 96 ALA A N 1
ATOM 795 C CA . ALA A 1 96 ? -6.056 7.379 7.943 1.00 71.88 96 ALA A CA 1
ATOM 796 C C . ALA A 1 96 ? -4.732 6.618 8.127 1.00 71.88 96 ALA A C 1
ATOM 798 O O . ALA A 1 96 ? -3.925 6.575 7.193 1.00 71.88 96 ALA A O 1
ATOM 799 N N . LEU A 1 97 ? -4.519 5.994 9.291 1.00 68.50 97 LEU A N 1
ATOM 800 C CA . LEU A 1 97 ? -3.378 5.117 9.573 1.00 68.50 97 LEU A CA 1
ATOM 801 C C . LEU A 1 97 ? -3.456 3.834 8.744 1.00 68.50 97 LEU A C 1
ATOM 803 O O . LEU A 1 97 ? -2.491 3.478 8.065 1.00 68.50 97 LEU A O 1
ATOM 807 N N . SER A 1 98 ? -4.622 3.180 8.721 1.00 61.69 98 SER A N 1
ATOM 808 C CA . SER A 1 98 ? -4.830 1.958 7.931 1.00 61.69 98 SER A CA 1
ATOM 809 C C . SER A 1 98 ? -4.656 2.203 6.427 1.00 61.69 98 SER A C 1
ATOM 811 O O . SER A 1 98 ? -4.048 1.393 5.724 1.00 61.69 98 SER A O 1
ATOM 813 N N . LYS A 1 99 ? -5.107 3.360 5.925 1.00 66.50 99 LYS A N 1
ATOM 814 C CA . LYS A 1 99 ? -4.924 3.781 4.523 1.00 66.50 99 LYS A CA 1
ATOM 815 C C . LYS A 1 99 ? -3.542 4.378 4.221 1.00 66.50 99 LYS A C 1
ATOM 817 O O . LYS A 1 99 ? -3.291 4.746 3.075 1.00 66.50 99 LYS A O 1
ATOM 822 N N . LYS A 1 100 ? -2.635 4.437 5.207 1.00 72.00 100 LYS A N 1
ATOM 823 C CA . LYS A 1 100 ? -1.269 4.989 5.103 1.00 72.00 100 LYS A CA 1
ATOM 824 C C . LYS A 1 100 ? -1.202 6.461 4.672 1.00 72.00 100 LYS A C 1
ATOM 826 O O . LYS A 1 100 ? -0.193 6.902 4.127 1.00 72.00 100 LYS A O 1
ATOM 831 N N . TYR A 1 101 ? -2.255 7.235 4.925 1.00 72.69 101 TYR A N 1
ATOM 832 C CA . TYR A 1 101 ? -2.220 8.693 4.752 1.00 72.69 101 TYR A CA 1
ATOM 833 C C . TYR A 1 101 ? -1.457 9.370 5.892 1.00 72.69 101 TYR A C 1
ATOM 835 O O . TYR A 1 101 ? -0.944 10.474 5.740 1.00 72.69 101 TYR A O 1
ATOM 843 N N . ILE A 1 102 ? -1.393 8.694 7.039 1.00 74.19 102 ILE A N 1
ATOM 844 C CA . ILE A 1 102 ? -0.632 9.072 8.223 1.00 74.19 102 ILE A CA 1
ATOM 845 C C . ILE A 1 102 ? 0.237 7.874 8.620 1.00 74.19 102 ILE A C 1
ATOM 847 O O . ILE A 1 102 ? -0.167 6.725 8.445 1.00 74.19 102 ILE A O 1
ATOM 851 N N . THR A 1 103 ? 1.428 8.136 9.158 1.00 71.69 103 THR A N 1
ATOM 852 C CA . THR A 1 103 ? 2.297 7.105 9.734 1.00 71.69 103 THR A CA 1
ATOM 853 C C . THR A 1 103 ? 2.701 7.459 11.160 1.00 71.69 103 THR A C 1
ATOM 855 O O . THR A 1 103 ? 2.887 8.634 11.483 1.00 71.69 103 THR A O 1
ATOM 858 N N . GLU A 1 104 ? 2.898 6.425 11.975 1.00 68.38 104 GLU A N 1
ATOM 859 C CA . GLU A 1 104 ? 3.490 6.508 13.317 1.00 68.38 104 GLU A CA 1
ATOM 860 C C . GLU A 1 104 ? 4.893 5.886 13.376 1.00 68.38 104 GLU A C 1
ATOM 862 O O . GLU A 1 104 ? 5.508 5.803 14.438 1.00 68.38 104 GLU A O 1
ATOM 867 N N . HIS A 1 105 ? 5.455 5.474 12.232 1.00 68.94 105 HIS A N 1
ATOM 868 C CA . HIS A 1 105 ? 6.826 4.976 12.202 1.00 68.94 105 HIS A CA 1
ATOM 869 C C . HIS A 1 105 ? 7.804 6.049 12.697 1.00 68.94 105 HIS A C 1
ATOM 871 O O . HIS A 1 105 ? 7.944 7.109 12.083 1.00 68.94 105 HIS A O 1
ATOM 877 N N . LYS A 1 106 ? 8.531 5.735 13.779 1.00 69.06 106 LYS A N 1
ATOM 878 C CA . LYS A 1 106 ? 9.476 6.633 14.468 1.00 69.06 106 LYS A CA 1
ATOM 879 C C . LYS A 1 106 ? 10.468 7.309 13.515 1.00 69.06 106 LYS A C 1
ATOM 881 O O . LYS A 1 106 ? 10.733 8.499 13.659 1.00 69.06 106 LYS A O 1
ATOM 886 N N . PHE A 1 107 ? 10.968 6.564 12.526 1.00 65.25 107 PHE A N 1
ATOM 887 C CA . PHE A 1 107 ? 11.862 7.086 11.491 1.00 65.25 107 PHE A CA 1
ATOM 888 C C . PHE A 1 107 ? 11.179 8.177 10.656 1.00 65.25 107 PHE A C 1
ATOM 890 O O . PHE A 1 107 ? 11.634 9.314 10.649 1.00 65.25 107 PHE A O 1
ATOM 897 N N . LEU A 1 108 ? 10.035 7.875 10.036 1.00 70.81 108 LEU A N 1
ATOM 898 C CA . LEU A 1 108 ? 9.302 8.819 9.183 1.00 70.81 108 LEU A CA 1
ATOM 899 C C . LEU A 1 108 ? 8.780 10.035 9.963 1.00 70.81 108 LEU A C 1
ATOM 901 O O . LEU A 1 108 ? 8.820 11.154 9.458 1.00 70.81 108 LEU A O 1
ATOM 905 N N . LYS A 1 109 ? 8.377 9.843 11.224 1.00 68.88 109 LYS A N 1
ATOM 906 C CA . LYS A 1 109 ? 7.920 10.921 12.114 1.00 68.88 109 LYS A CA 1
ATOM 907 C C . LYS A 1 109 ? 9.019 11.950 12.412 1.00 68.88 109 LYS A C 1
ATOM 909 O O . LYS A 1 109 ? 8.703 13.119 12.632 1.00 68.88 109 LYS A O 1
ATOM 914 N N . LYS A 1 110 ? 10.296 11.538 12.391 1.00 71.69 110 LYS A N 1
ATOM 915 C CA . LYS A 1 110 ? 11.462 12.425 12.563 1.00 71.69 110 LYS A CA 1
ATOM 916 C C . LYS A 1 110 ? 11.689 13.333 11.349 1.00 71.69 110 LYS A C 1
ATOM 918 O O . LYS A 1 110 ? 12.176 14.444 11.522 1.00 71.69 110 LYS A O 1
ATOM 923 N N . PHE A 1 111 ? 11.313 12.881 10.152 1.00 73.75 111 PHE A N 1
ATOM 924 C CA . PHE A 1 111 ? 11.475 13.643 8.910 1.00 73.75 111 PHE A CA 1
ATOM 925 C C . PHE A 1 111 ? 10.297 14.569 8.599 1.00 73.75 111 PHE A C 1
ATOM 927 O O . PHE A 1 111 ? 10.397 15.383 7.684 1.00 73.75 111 PHE A O 1
ATOM 934 N N . GLU A 1 112 ? 9.183 14.478 9.334 1.00 75.31 112 GLU A N 1
ATOM 935 C CA . GLU A 1 112 ? 8.057 15.397 9.151 1.00 75.31 112 GLU A CA 1
ATOM 936 C C . GLU A 1 112 ? 8.520 16.853 9.353 1.00 75.31 112 GLU A C 1
ATOM 938 O O . GLU A 1 112 ? 8.889 17.263 10.457 1.00 75.31 112 GLU A O 1
ATOM 943 N N . LEU A 1 113 ? 8.467 17.649 8.282 1.00 69.94 113 LEU A N 1
ATOM 944 C CA . LEU A 1 113 ? 8.855 19.057 8.299 1.00 69.94 113 LEU A CA 1
ATOM 945 C C . LEU A 1 113 ? 7.800 19.873 9.051 1.00 69.94 113 LEU A C 1
ATOM 947 O O . LEU A 1 113 ? 6.682 20.066 8.571 1.00 69.94 113 LEU A O 1
ATOM 951 N N . LYS A 1 114 ? 8.164 20.353 10.243 1.00 79.31 114 LYS A N 1
ATOM 952 C CA . LYS A 1 114 ? 7.277 21.111 11.133 1.00 79.31 114 LYS A CA 1
ATOM 953 C C . LYS A 1 114 ? 7.920 22.432 11.533 1.00 79.31 114 LYS A C 1
ATOM 955 O O . LYS A 1 114 ? 8.907 22.441 12.267 1.00 79.31 114 LYS A O 1
ATOM 960 N N . SER A 1 115 ? 7.309 23.541 11.129 1.00 78.00 115 SER A N 1
ATOM 961 C CA . SER A 1 115 ? 7.565 24.848 11.749 1.00 78.00 115 SER A CA 1
ATOM 962 C C . SER A 1 115 ? 7.087 24.853 13.210 1.00 78.00 115 SER A C 1
ATOM 964 O O . SER A 1 115 ? 6.176 24.101 13.560 1.00 78.00 115 SER A O 1
ATOM 966 N N . ASN A 1 116 ? 7.647 25.719 14.062 1.00 77.88 116 ASN A N 1
ATOM 967 C CA . ASN A 1 116 ? 7.222 25.863 15.463 1.00 77.88 116 ASN A CA 1
ATOM 968 C C . ASN A 1 116 ? 5.711 26.128 15.579 1.00 77.88 116 ASN A C 1
ATOM 970 O O . ASN A 1 116 ? 5.023 25.429 16.319 1.00 77.88 116 ASN A O 1
ATOM 974 N N . LYS A 1 117 ? 5.165 26.993 14.716 1.00 81.56 117 LYS A N 1
ATOM 975 C CA . LYS A 1 117 ? 3.717 27.241 14.626 1.00 81.56 117 LYS A CA 1
ATOM 976 C C . LYS A 1 117 ? 2.918 25.978 14.276 1.00 81.56 117 LYS A C 1
ATOM 978 O O . LYS A 1 117 ? 1.853 25.730 14.826 1.00 81.56 117 LYS A O 1
ATOM 983 N N . GLN A 1 118 ? 3.435 25.138 13.378 1.00 82.19 118 GLN A N 1
ATOM 984 C CA . GLN A 1 118 ? 2.769 23.886 12.999 1.00 82.19 118 GLN A CA 1
ATOM 985 C C . GLN A 1 118 ? 2.830 22.834 14.108 1.00 82.19 118 GLN A C 1
ATOM 987 O O . GLN A 1 118 ? 1.905 22.035 14.218 1.00 82.19 118 GLN A O 1
ATOM 992 N N . LYS A 1 119 ? 3.885 22.824 14.934 1.00 80.88 119 LYS A N 1
ATOM 993 C CA . LYS A 1 119 ? 3.962 21.946 16.112 1.00 80.88 119 LYS A CA 1
ATOM 994 C C . LYS A 1 119 ? 2.883 22.310 17.128 1.00 80.88 119 LYS A C 1
ATOM 996 O O . LYS A 1 119 ? 2.189 21.417 17.608 1.00 80.88 119 LYS A O 1
ATOM 1001 N N . GLU A 1 120 ? 2.710 23.601 17.399 1.00 82.06 120 GLU A N 1
ATOM 1002 C CA . GLU A 1 120 ? 1.665 24.102 18.297 1.00 82.06 120 GLU A CA 1
ATOM 1003 C C . GLU A 1 120 ? 0.264 23.803 17.762 1.00 82.06 120 GLU A C 1
ATOM 1005 O O . GLU A 1 120 ? -0.576 23.277 18.488 1.00 82.06 120 GLU A O 1
ATOM 1010 N N . GLU A 1 121 ? 0.015 24.061 16.475 1.00 82.56 121 GLU A N 1
ATOM 1011 C CA . GLU A 1 121 ? -1.275 23.753 15.855 1.00 82.56 121 GLU A CA 1
ATOM 1012 C C . GLU A 1 121 ? -1.568 22.246 15.834 1.00 82.56 121 GLU A C 1
ATOM 1014 O O . GLU A 1 121 ? -2.702 21.838 16.083 1.00 82.56 121 GLU A O 1
ATOM 1019 N N . LEU A 1 122 ? -0.566 21.404 15.571 1.00 83.38 122 LEU A N 1
ATOM 1020 C CA . LEU A 1 122 ? -0.731 19.952 15.599 1.00 83.38 122 LEU A CA 1
ATOM 1021 C C . LEU A 1 122 ? -1.056 19.460 17.012 1.00 83.38 122 LEU A C 1
ATOM 1023 O O . LEU A 1 122 ? -1.958 18.642 17.175 1.00 83.38 122 LEU A O 1
ATOM 1027 N N . LYS A 1 123 ? -0.371 19.990 18.032 1.00 82.06 123 LYS A N 1
ATOM 1028 C CA . LYS A 1 123 ? -0.669 19.662 19.427 1.00 82.06 123 LYS A CA 1
ATOM 1029 C C . LYS A 1 123 ? -2.104 20.063 19.774 1.00 82.06 123 LYS A C 1
ATOM 1031 O O . LYS A 1 123 ? -2.909 19.209 20.122 1.00 82.06 123 LYS A O 1
ATOM 1036 N N . ARG A 1 124 ? -2.448 21.329 19.531 1.00 78.50 124 ARG A N 1
ATOM 1037 C CA . ARG A 1 124 ? -3.728 21.928 19.924 1.00 78.50 124 ARG A CA 1
ATOM 1038 C C . ARG A 1 124 ? -4.947 21.338 19.215 1.00 78.50 124 ARG A C 1
ATOM 1040 O O . ARG A 1 124 ? -6.006 21.198 19.817 1.00 78.50 124 ARG A O 1
ATOM 1047 N N . PHE A 1 125 ? -4.846 21.078 17.912 1.00 78.00 125 PHE A N 1
ATOM 1048 C CA . PHE A 1 125 ? -6.010 20.693 17.106 1.00 78.00 125 PHE A CA 1
ATOM 1049 C C . PHE A 1 125 ? -6.109 19.192 16.858 1.00 78.00 125 PHE A C 1
ATOM 1051 O O . PHE A 1 125 ? -7.202 18.711 16.574 1.00 78.00 125 PHE A O 1
ATOM 1058 N N . PHE A 1 126 ? -4.998 18.461 16.937 1.00 79.00 126 PHE A N 1
ATOM 1059 C CA . PHE A 1 126 ? -4.965 17.036 16.628 1.00 79.00 126 PHE A CA 1
ATOM 1060 C C . PHE A 1 126 ? -4.687 16.205 17.880 1.00 79.00 126 PHE A C 1
ATOM 1062 O O . PHE A 1 126 ? -5.564 15.455 18.297 1.00 79.00 126 PHE A O 1
ATOM 1069 N N . ASN A 1 127 ? -3.528 16.388 18.519 1.00 80.38 127 ASN A N 1
ATOM 1070 C CA . ASN A 1 127 ? -3.119 15.551 19.653 1.00 80.38 127 ASN A CA 1
ATOM 1071 C C . ASN A 1 127 ? -4.039 15.740 20.866 1.00 80.38 127 ASN A C 1
ATOM 1073 O O . ASN A 1 127 ? -4.593 14.766 21.349 1.00 80.38 127 ASN A O 1
ATOM 1077 N N . ASP A 1 128 ? -4.326 16.980 21.269 1.00 81.50 128 ASP A N 1
ATOM 1078 C CA . ASP A 1 128 ? -5.190 17.263 22.426 1.00 81.50 128 ASP A CA 1
ATOM 1079 C C . ASP A 1 128 ? -6.629 16.736 22.239 1.00 81.50 128 ASP A C 1
ATOM 1081 O O . ASP A 1 128 ? -7.368 16.568 23.208 1.00 81.50 128 ASP A O 1
ATOM 1085 N N . ARG A 1 129 ? -7.071 16.499 20.994 1.00 77.06 129 ARG A N 1
ATOM 1086 C CA . ARG A 1 129 ? -8.381 15.888 20.698 1.00 77.06 129 ARG A CA 1
ATOM 1087 C C . ARG A 1 129 ? -8.326 14.360 20.628 1.00 77.06 129 ARG A C 1
ATOM 1089 O O . ARG A 1 129 ? -9.358 13.738 20.852 1.00 77.06 129 ARG A O 1
ATOM 1096 N N . LEU A 1 130 ? -7.167 13.791 20.302 1.00 75.38 130 LEU A N 1
ATOM 1097 C CA . LEU A 1 130 ? -6.884 12.352 20.340 1.00 75.38 130 LEU A CA 1
ATOM 1098 C C . LEU A 1 130 ? -6.611 11.853 21.765 1.00 75.38 130 LEU A C 1
ATOM 1100 O O . LEU A 1 130 ? -6.944 10.720 22.080 1.00 75.38 130 LEU A O 1
ATOM 1104 N N . ASP A 1 131 ? -6.043 12.699 22.626 1.00 75.94 131 ASP A N 1
ATOM 1105 C CA . ASP A 1 131 ? -5.755 12.366 24.026 1.00 75.94 131 ASP A CA 1
ATOM 1106 C C . ASP A 1 131 ? -7.018 12.423 24.911 1.00 75.94 131 ASP A C 1
ATOM 1108 O O . ASP A 1 131 ? -7.055 11.862 26.008 1.00 75.94 131 ASP A O 1
ATOM 1112 N N . LYS A 1 132 ? -8.086 13.089 24.449 1.00 74.06 132 LYS A N 1
ATOM 1113 C CA . LYS A 1 132 ? -9.385 13.110 25.139 1.00 74.06 132 LYS A CA 1
ATOM 1114 C C . LYS A 1 132 ? -10.101 11.770 24.982 1.00 74.06 132 LYS A C 1
ATOM 1116 O O . LYS A 1 132 ? -10.108 11.188 23.903 1.00 74.06 132 LYS A O 1
ATOM 1121 N N . LYS A 1 133 ? -10.779 11.324 26.049 1.00 54.31 133 LYS A N 1
ATOM 1122 C CA . LYS A 1 133 ? -11.584 10.090 26.056 1.00 54.31 133 LYS A CA 1
ATOM 1123 C C . LYS A 1 133 ? -12.530 10.078 24.848 1.00 54.31 133 LYS A C 1
ATOM 1125 O O . LYS A 1 133 ? -13.226 11.062 24.607 1.00 54.31 133 LYS A O 1
ATOM 1130 N N . ARG A 1 134 ? -12.533 8.969 24.096 1.00 54.53 134 ARG A N 1
ATOM 1131 C CA . ARG A 1 134 ? -13.314 8.796 22.863 1.00 54.53 134 ARG A CA 1
ATOM 1132 C C . ARG A 1 134 ? -14.786 9.131 23.110 1.00 54.53 134 ARG A C 1
ATOM 1134 O O . ARG A 1 134 ? -15.511 8.347 23.717 1.00 54.53 134 ARG A O 1
ATOM 1141 N N . GLU A 1 135 ? -15.239 10.271 22.604 1.00 52.38 135 GLU A N 1
ATOM 1142 C CA . GLU A 1 135 ? -16.667 10.526 22.450 1.00 52.38 135 GLU A CA 1
ATOM 1143 C C . GLU A 1 135 ? -17.155 9.636 21.307 1.00 52.38 135 GLU A C 1
ATOM 1145 O O . GLU A 1 135 ? -16.837 9.867 20.139 1.00 52.38 135 GLU A O 1
ATOM 1150 N N . ILE A 1 136 ? -17.869 8.561 21.645 1.00 50.16 136 ILE A N 1
ATOM 1151 C CA . ILE A 1 136 ? -18.510 7.699 20.654 1.00 50.16 136 ILE A CA 1
ATOM 1152 C C . ILE A 1 136 ? -19.626 8.530 20.022 1.00 50.16 136 ILE A C 1
ATOM 1154 O O . ILE A 1 136 ? -20.726 8.630 20.564 1.00 50.16 136 ILE A O 1
ATOM 1158 N N . ILE A 1 137 ? -19.337 9.162 18.886 1.00 52.25 137 ILE A N 1
ATOM 1159 C CA . ILE A 1 137 ? -20.356 9.815 18.069 1.00 52.25 137 ILE A CA 1
ATOM 1160 C C . ILE A 1 137 ? -21.134 8.687 17.398 1.00 52.25 137 ILE A C 1
ATOM 1162 O O . ILE A 1 137 ? -20.742 8.140 16.369 1.00 52.25 137 ILE A O 1
ATOM 1166 N N . ARG A 1 138 ? -22.199 8.282 18.085 1.00 43.72 138 ARG A N 1
ATOM 1167 C CA . ARG A 1 138 ? -23.099 7.193 17.732 1.00 43.72 138 ARG A CA 1
ATOM 1168 C C . ARG A 1 138 ? -23.806 7.491 16.405 1.00 43.72 138 ARG A C 1
ATOM 1170 O O . ARG A 1 138 ? -24.831 8.162 16.384 1.00 43.72 138 ARG A O 1
ATOM 1177 N N . ASP A 1 139 ? -23.283 6.962 15.304 1.00 42.84 139 ASP A N 1
ATOM 1178 C CA . ASP A 1 139 ? -24.054 6.754 14.071 1.00 42.84 139 ASP A CA 1
ATOM 1179 C C . ASP A 1 139 ? -24.865 5.450 14.247 1.00 42.84 139 ASP A C 1
ATOM 1181 O O . ASP A 1 139 ? -24.539 4.412 13.674 1.00 42.84 139 ASP A O 1
ATOM 1185 N N . ILE A 1 140 ? -25.896 5.485 15.106 1.00 43.81 140 ILE A N 1
ATOM 1186 C CA . ILE A 1 140 ? -26.806 4.345 15.382 1.00 43.81 140 ILE A CA 1
ATOM 1187 C C . ILE A 1 140 ? -27.556 3.894 14.114 1.00 43.81 140 ILE A C 1
ATOM 1189 O O . ILE A 1 140 ? -27.986 2.754 14.016 1.00 43.81 140 ILE A O 1
ATOM 1193 N N . ASN A 1 141 ? -27.626 4.742 13.084 1.00 41.22 141 ASN A N 1
ATOM 1194 C CA . ASN A 1 141 ? -28.401 4.475 11.869 1.00 41.22 141 ASN A CA 1
ATOM 1195 C C . ASN A 1 141 ? -27.568 3.984 10.676 1.00 41.22 141 ASN A C 1
ATOM 1197 O O . ASN A 1 141 ? -28.057 3.978 9.545 1.00 41.22 141 ASN A O 1
ATOM 1201 N N . ALA A 1 142 ? -26.307 3.584 10.874 1.00 45.22 142 ALA A N 1
ATOM 1202 C CA . ALA A 1 142 ? -25.544 2.940 9.807 1.00 45.22 142 ALA A CA 1
ATOM 1203 C C . ALA A 1 142 ? -25.982 1.476 9.670 1.00 45.22 142 ALA A C 1
ATOM 1205 O O . ALA A 1 142 ? -25.286 0.568 10.135 1.00 45.22 142 ALA A O 1
ATOM 1206 N N . ASP A 1 143 ? -27.138 1.306 9.022 1.00 44.88 143 ASP A N 1
ATOM 1207 C CA . ASP A 1 143 ? -27.716 0.058 8.535 1.00 44.88 143 ASP A CA 1
ATOM 1208 C C . ASP A 1 143 ? -26.609 -0.930 8.143 1.00 44.88 143 ASP A C 1
ATOM 1210 O O . ASP A 1 143 ? -25.646 -0.566 7.451 1.00 44.88 143 ASP A O 1
ATOM 1214 N N . ILE A 1 144 ? -26.696 -2.145 8.690 1.00 46.28 144 ILE A N 1
ATOM 1215 C CA . ILE A 1 144 ? -25.607 -3.126 8.727 1.00 46.28 144 ILE A CA 1
ATOM 1216 C C . ILE A 1 144 ? -25.008 -3.247 7.325 1.00 46.28 144 ILE A C 1
ATOM 1218 O O . ILE A 1 144 ? -25.703 -3.612 6.371 1.00 46.28 144 ILE A O 1
ATOM 1222 N N . ALA A 1 145 ? -23.730 -2.877 7.203 1.00 50.91 145 ALA A N 1
ATOM 1223 C CA . ALA A 1 145 ? -23.081 -2.724 5.915 1.00 50.91 145 ALA A CA 1
ATOM 1224 C C . ALA A 1 145 ? -23.253 -3.989 5.063 1.00 50.91 145 ALA A C 1
ATOM 1226 O O . ALA A 1 145 ? -23.061 -5.112 5.531 1.00 50.91 145 ALA A O 1
ATOM 1227 N N . ARG A 1 146 ? -23.629 -3.756 3.798 1.00 59.28 146 ARG A N 1
ATOM 1228 C CA . ARG A 1 146 ? -23.717 -4.738 2.712 1.00 59.28 146 ARG A CA 1
ATOM 1229 C C . ARG A 1 146 ? -22.561 -5.734 2.798 1.00 59.28 146 ARG A C 1
ATOM 1231 O O . ARG A 1 146 ? -21.418 -5.323 2.994 1.00 59.28 146 ARG A O 1
ATOM 1238 N N . GLU A 1 147 ? -22.897 -7.010 2.621 1.00 69.25 147 GLU A N 1
ATOM 1239 C CA . GLU A 1 147 ? -21.986 -8.146 2.453 1.00 69.25 147 GLU A CA 1
ATOM 1240 C C . GLU A 1 147 ? -20.572 -7.723 2.021 1.00 69.25 147 GLU A C 1
ATOM 1242 O O . GLU A 1 147 ? -20.372 -7.203 0.919 1.00 69.25 147 GLU A O 1
ATOM 1247 N N . THR A 1 148 ? -19.585 -7.926 2.897 1.00 76.38 148 THR A N 1
ATOM 1248 C CA . THR A 1 148 ? -18.196 -7.564 2.599 1.00 76.38 148 THR A CA 1
ATOM 1249 C C . THR A 1 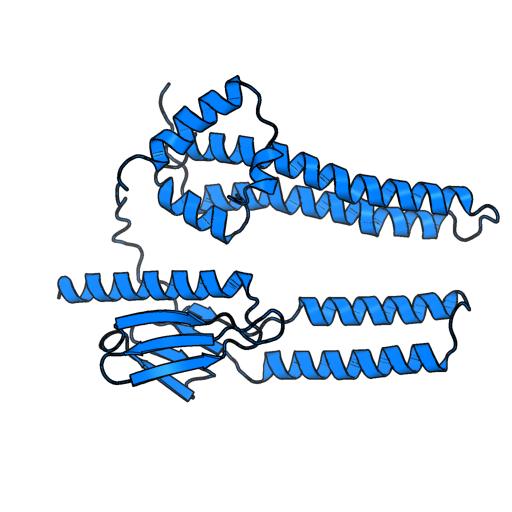148 ? -17.455 -8.788 2.089 1.00 76.38 148 THR A C 1
ATOM 1251 O O . THR A 1 148 ? -17.356 -9.803 2.777 1.00 76.38 148 THR A O 1
ATOM 1254 N N . VAL A 1 149 ? -16.921 -8.683 0.872 1.00 80.12 149 VAL A N 1
ATOM 1255 C CA . VAL A 1 149 ? -16.253 -9.785 0.177 1.00 80.12 149 VAL A CA 1
ATOM 1256 C C . VAL A 1 149 ? -14.778 -9.457 -0.032 1.00 80.12 149 VAL A C 1
ATOM 1258 O O . VAL A 1 149 ? -14.432 -8.485 -0.707 1.00 80.12 149 VAL A O 1
ATOM 1261 N N . PHE A 1 150 ? -13.898 -10.293 0.512 1.00 76.81 150 PHE A N 1
ATOM 1262 C CA . PHE A 1 150 ? -12.461 -10.245 0.276 1.00 76.81 150 PHE A CA 1
ATOM 1263 C C . PHE A 1 150 ? -12.068 -11.273 -0.784 1.00 76.81 150 PHE A C 1
ATOM 1265 O O . PHE A 1 150 ? -12.341 -12.469 -0.659 1.00 76.81 150 PHE A O 1
ATOM 1272 N N . LYS A 1 151 ? -11.390 -10.792 -1.829 1.00 77.50 151 LYS A N 1
ATOM 1273 C CA . LYS A 1 151 ? -10.848 -11.611 -2.917 1.00 77.50 151 LYS A CA 1
ATOM 1274 C C . LYS A 1 151 ? -9.324 -11.589 -2.907 1.00 77.50 151 LYS A C 1
ATOM 1276 O O . LYS A 1 151 ? -8.728 -10.582 -2.511 1.00 77.50 151 LYS A O 1
ATOM 1281 N N . SER A 1 152 ? -8.729 -12.676 -3.397 1.00 69.19 152 SER A N 1
ATOM 1282 C CA . SER A 1 152 ? -7.305 -12.717 -3.731 1.00 69.19 152 SER A CA 1
ATOM 1283 C C . SER A 1 152 ? -7.009 -11.611 -4.736 1.00 69.19 152 SER A C 1
ATOM 1285 O O . SER A 1 152 ? -7.756 -11.445 -5.702 1.00 69.19 152 SER A O 1
ATOM 1287 N N . ASN A 1 153 ? -5.964 -10.820 -4.510 1.00 69.25 153 ASN A N 1
ATOM 1288 C CA . ASN A 1 153 ? -5.542 -9.830 -5.491 1.00 69.25 153 ASN A CA 1
ATOM 1289 C C . ASN A 1 153 ? -4.018 -9.749 -5.529 1.00 69.25 153 ASN A C 1
ATOM 1291 O O . ASN A 1 153 ? -3.406 -8.976 -4.790 1.00 69.25 153 ASN A O 1
ATOM 1295 N N . ASN A 1 154 ? -3.444 -10.511 -6.457 1.00 70.25 154 ASN A N 1
ATOM 1296 C CA . ASN A 1 154 ? -2.014 -10.543 -6.738 1.00 70.25 154 ASN A CA 1
ATOM 1297 C C . ASN A 1 154 ? -1.649 -9.730 -7.995 1.00 70.25 154 ASN A C 1
ATOM 1299 O O . ASN A 1 154 ? -0.662 -10.029 -8.665 1.00 70.25 154 ASN A O 1
ATOM 1303 N N . MET A 1 155 ? -2.400 -8.662 -8.312 1.00 73.50 155 MET A N 1
ATOM 1304 C CA . MET A 1 155 ? -2.131 -7.820 -9.491 1.00 73.50 155 MET A CA 1
ATOM 1305 C C . MET A 1 155 ? -0.709 -7.251 -9.529 1.00 73.50 155 MET A C 1
ATOM 1307 O O . MET A 1 155 ? -0.144 -7.111 -10.606 1.00 73.50 155 MET A O 1
ATOM 1311 N N . VAL A 1 156 ? -0.105 -6.953 -8.374 1.00 73.00 156 VAL A N 1
ATOM 1312 C CA . VAL A 1 156 ? 1.266 -6.415 -8.317 1.00 73.00 156 VAL A CA 1
ATOM 1313 C C . VAL A 1 156 ? 2.282 -7.418 -8.872 1.00 73.00 156 VAL A C 1
ATOM 1315 O O . VAL A 1 156 ? 3.144 -7.025 -9.648 1.00 73.00 156 VAL A O 1
ATOM 1318 N N . SER A 1 157 ? 2.151 -8.705 -8.530 1.00 74.94 157 SER A N 1
ATOM 1319 C CA . SER A 1 157 ? 3.036 -9.765 -9.040 1.00 74.94 157 SER A CA 1
ATOM 1320 C C . SER A 1 157 ? 2.921 -9.885 -10.563 1.00 74.94 157 SER A C 1
ATOM 1322 O O . SER A 1 157 ? 3.925 -9.904 -11.268 1.00 74.94 157 SER A O 1
ATOM 1324 N N . ILE A 1 158 ? 1.691 -9.850 -11.086 1.00 78.50 158 ILE A N 1
ATOM 1325 C CA . ILE A 1 158 ? 1.426 -9.903 -12.532 1.00 78.50 158 ILE A CA 1
ATOM 1326 C C . ILE A 1 158 ? 2.041 -8.701 -13.255 1.00 78.50 158 ILE A C 1
ATOM 1328 O O . ILE A 1 158 ? 2.689 -8.876 -14.282 1.00 78.50 158 ILE A O 1
ATOM 1332 N N . ILE A 1 159 ? 1.886 -7.492 -12.707 1.00 80.88 159 ILE A N 1
ATOM 1333 C CA . ILE A 1 159 ? 2.479 -6.277 -13.283 1.00 80.88 159 ILE A CA 1
ATOM 1334 C C . ILE A 1 159 ? 4.006 -6.392 -13.325 1.00 80.88 159 ILE A C 1
ATOM 1336 O O . ILE A 1 159 ? 4.603 -6.066 -14.346 1.00 80.88 159 ILE A O 1
ATOM 1340 N N . ILE A 1 160 ? 4.638 -6.888 -12.256 1.00 82.19 160 ILE A N 1
ATOM 1341 C CA . ILE A 1 160 ? 6.093 -7.092 -12.214 1.00 82.19 160 ILE A CA 1
ATOM 1342 C C . ILE A 1 160 ? 6.534 -8.045 -13.331 1.00 82.19 160 ILE A C 1
ATOM 1344 O O . ILE A 1 160 ? 7.457 -7.715 -14.072 1.00 82.19 160 ILE A O 1
ATOM 1348 N N . TRP A 1 161 ? 5.856 -9.183 -13.506 1.00 84.75 161 TRP A N 1
ATOM 1349 C CA . TRP A 1 161 ? 6.193 -10.134 -14.570 1.00 84.75 161 TRP A CA 1
ATOM 1350 C C . TRP A 1 161 ? 6.014 -9.551 -15.972 1.00 84.75 161 TRP A C 1
ATOM 1352 O O . TRP A 1 161 ? 6.874 -9.753 -16.825 1.00 84.75 161 TRP A O 1
ATOM 1362 N N . ILE A 1 162 ? 4.953 -8.774 -16.204 1.00 83.50 162 ILE A N 1
ATOM 1363 C CA . ILE A 1 162 ? 4.746 -8.074 -17.480 1.00 83.50 162 ILE A CA 1
ATOM 1364 C C . ILE A 1 162 ? 5.890 -7.087 -17.745 1.00 83.50 162 ILE A C 1
ATOM 1366 O O . ILE A 1 162 ? 6.450 -7.084 -18.839 1.00 83.50 162 ILE A O 1
ATOM 1370 N N . VAL A 1 163 ? 6.279 -6.286 -16.747 1.00 86.25 163 VAL A N 1
ATOM 1371 C CA . VAL A 1 163 ? 7.390 -5.327 -16.871 1.00 86.25 163 VAL A CA 1
ATOM 1372 C C . VAL A 1 163 ? 8.710 -6.043 -17.162 1.00 86.25 163 VAL A C 1
ATOM 1374 O O . VAL A 1 163 ? 9.454 -5.600 -18.035 1.00 86.25 163 VAL A O 1
ATOM 1377 N N . LEU A 1 164 ? 8.990 -7.167 -16.495 1.00 83.75 164 LEU A N 1
ATOM 1378 C CA . LEU A 1 164 ? 10.191 -7.968 -16.750 1.00 83.75 164 LEU A CA 1
ATOM 1379 C C . LEU A 1 164 ? 10.208 -8.558 -18.166 1.00 83.75 164 LEU A C 1
ATOM 1381 O O . LEU A 1 164 ? 11.253 -8.533 -18.812 1.00 83.75 164 LEU A O 1
ATOM 1385 N N . MET A 1 165 ? 9.070 -9.040 -18.678 1.00 85.94 165 MET A N 1
ATOM 1386 C CA . MET A 1 165 ? 8.980 -9.544 -20.054 1.00 85.94 165 MET A CA 1
ATOM 1387 C C . MET A 1 165 ? 9.190 -8.433 -21.089 1.00 85.94 165 MET A C 1
ATOM 1389 O O . MET A 1 165 ? 9.944 -8.625 -22.039 1.00 85.94 165 MET A O 1
ATOM 1393 N N . ILE A 1 166 ? 8.586 -7.257 -20.887 1.00 85.06 166 ILE A N 1
ATOM 1394 C CA . ILE A 1 166 ? 8.811 -6.088 -21.754 1.00 85.06 166 ILE A CA 1
ATOM 1395 C C . ILE A 1 166 ? 10.290 -5.679 -21.716 1.00 85.06 166 ILE A C 1
ATOM 1397 O O . ILE A 1 166 ? 10.891 -5.442 -22.763 1.00 85.06 166 ILE A O 1
ATOM 1401 N N . GLY A 1 167 ? 10.896 -5.654 -20.525 1.00 81.38 167 GLY A N 1
ATOM 1402 C CA . GLY A 1 167 ? 12.320 -5.379 -20.346 1.00 81.38 167 GLY A CA 1
ATOM 1403 C C . GLY A 1 167 ? 13.216 -6.383 -21.073 1.00 81.38 167 GLY A C 1
ATOM 1404 O O . GLY A 1 167 ? 14.164 -5.975 -21.736 1.00 81.38 167 GLY A O 1
ATOM 1405 N N . ALA A 1 168 ? 12.896 -7.679 -21.023 1.00 82.94 168 ALA A N 1
ATOM 1406 C CA . ALA A 1 168 ? 13.649 -8.717 -21.731 1.00 82.94 168 ALA A CA 1
ATOM 1407 C C . ALA A 1 168 ? 13.599 -8.539 -23.259 1.00 82.94 168 ALA A C 1
ATOM 1409 O O . ALA A 1 168 ? 14.625 -8.662 -23.927 1.00 82.94 168 ALA A O 1
ATOM 1410 N N . VAL A 1 169 ? 12.432 -8.191 -23.812 1.00 84.38 169 VAL A N 1
ATOM 1411 C CA . VAL A 1 169 ? 12.280 -7.891 -25.248 1.00 84.38 169 VAL A CA 1
ATOM 1412 C C . VAL A 1 169 ? 13.043 -6.620 -25.634 1.00 84.38 169 VAL A C 1
ATOM 1414 O O . VAL A 1 169 ? 13.710 -6.592 -26.666 1.00 84.38 169 VAL A O 1
ATOM 1417 N N . TYR A 1 170 ? 13.004 -5.582 -24.796 1.00 83.75 170 TYR A N 1
ATOM 1418 C CA . TYR A 1 170 ? 13.778 -4.360 -25.022 1.00 83.75 170 TYR A CA 1
ATOM 1419 C C . TYR A 1 170 ? 15.289 -4.634 -25.029 1.00 83.75 170 TYR A C 1
ATOM 1421 O O . TYR A 1 170 ? 15.996 -4.200 -25.936 1.00 83.75 170 TYR A O 1
ATOM 1429 N N . LEU A 1 171 ? 15.784 -5.417 -24.066 1.00 80.44 171 LEU A N 1
ATOM 1430 C CA . LEU A 1 171 ? 17.192 -5.814 -24.011 1.00 80.44 171 LEU A CA 1
ATOM 1431 C C . LEU A 1 171 ? 17.610 -6.603 -25.259 1.00 80.44 171 LEU A C 1
ATOM 1433 O O . LEU A 1 171 ? 18.691 -6.363 -25.801 1.00 80.44 171 LEU A O 1
ATOM 1437 N N . LYS A 1 172 ? 16.728 -7.461 -25.789 1.00 82.25 172 LYS A N 1
ATOM 1438 C CA . LYS A 1 172 ? 16.970 -8.144 -27.065 1.00 82.25 172 LYS A CA 1
ATOM 1439 C C . LYS A 1 172 ? 17.143 -7.171 -28.231 1.00 82.25 172 LYS A C 1
ATOM 1441 O O . LYS A 1 172 ? 18.036 -7.372 -29.047 1.00 82.25 172 LYS A O 1
ATOM 1446 N N . TYR A 1 173 ? 16.318 -6.126 -28.296 1.00 82.44 173 TYR A N 1
ATOM 1447 C CA . TYR A 1 173 ? 16.396 -5.098 -29.339 1.00 82.44 173 TYR A CA 1
ATOM 1448 C C . TYR A 1 173 ? 17.718 -4.314 -29.297 1.00 82.44 173 TYR A C 1
ATOM 1450 O O . TYR A 1 173 ? 18.214 -3.878 -30.326 1.00 82.44 173 TYR A O 1
ATOM 1458 N N . THR A 1 174 ? 18.315 -4.174 -28.111 1.00 82.56 174 THR A N 1
ATOM 1459 C CA . THR A 1 174 ? 19.634 -3.540 -27.922 1.00 82.56 174 THR A CA 1
ATOM 1460 C C . THR A 1 174 ? 20.824 -4.489 -28.122 1.00 82.56 174 THR A C 1
ATOM 1462 O O . THR A 1 174 ? 21.941 -4.127 -27.770 1.00 82.56 174 THR A O 1
ATOM 1465 N N . GLU A 1 175 ? 20.588 -5.718 -28.602 1.00 81.94 175 GLU A N 1
ATOM 1466 C CA . GLU A 1 175 ? 21.590 -6.789 -28.778 1.00 81.94 175 GLU A CA 1
ATOM 1467 C C . GLU A 1 175 ? 22.411 -7.136 -27.518 1.00 81.94 175 GLU A C 1
ATOM 1469 O O . GLU A 1 175 ? 23.429 -7.821 -27.582 1.00 81.94 175 GLU A O 1
ATOM 1474 N N . SER A 1 176 ? 21.945 -6.722 -26.336 1.00 73.88 176 SER A N 1
ATOM 1475 C CA . SER A 1 176 ? 22.676 -6.874 -25.074 1.00 73.88 176 SER A CA 1
ATOM 1476 C C . SER A 1 176 ? 22.534 -8.261 -24.439 1.00 73.88 176 SER A C 1
ATOM 1478 O O . SER A 1 176 ? 23.250 -8.582 -23.489 1.00 73.88 176 SER A O 1
ATOM 1480 N N . VAL A 1 177 ? 21.605 -9.094 -24.930 1.00 78.81 177 VAL A N 1
ATOM 1481 C CA . VAL A 1 177 ? 21.250 -10.385 -24.321 1.00 78.81 177 VAL A CA 1
ATOM 1482 C C . VAL A 1 177 ? 20.969 -11.456 -25.385 1.00 78.81 177 VAL A C 1
ATOM 1484 O O . VAL A 1 177 ? 20.404 -11.184 -26.445 1.00 78.81 177 VAL A O 1
ATOM 1487 N N . ASN A 1 178 ? 21.344 -12.703 -25.083 1.00 86.12 178 ASN A N 1
ATOM 1488 C CA . ASN A 1 178 ? 21.118 -13.878 -25.931 1.00 86.12 178 ASN A CA 1
ATOM 1489 C C . ASN A 1 178 ? 19.618 -14.220 -26.061 1.00 86.12 178 ASN A C 1
ATOM 1491 O O . ASN A 1 178 ? 18.888 -14.224 -25.067 1.00 86.12 178 ASN A O 1
ATOM 1495 N N . ASP A 1 179 ? 19.191 -14.615 -27.265 1.00 85.12 179 ASP A N 1
ATOM 1496 C CA . ASP A 1 179 ? 17.837 -15.096 -27.575 1.00 85.12 179 ASP A CA 1
ATOM 1497 C C . ASP A 1 179 ? 17.316 -16.129 -26.582 1.00 85.12 179 ASP A C 1
ATOM 1499 O O . ASP A 1 179 ? 16.190 -16.018 -26.102 1.00 85.12 179 ASP A O 1
ATOM 1503 N N . ARG A 1 180 ? 18.143 -17.115 -26.215 1.00 84.44 180 ARG A N 1
ATOM 1504 C CA . ARG A 1 180 ? 17.722 -18.190 -25.300 1.00 84.44 180 ARG A CA 1
ATOM 1505 C C . ARG A 1 180 ? 17.275 -17.655 -23.941 1.00 84.44 180 ARG A C 1
ATOM 1507 O O . ARG A 1 180 ? 16.330 -18.182 -23.363 1.00 84.44 180 ARG A O 1
ATOM 1514 N N . MET A 1 181 ? 17.933 -16.609 -23.444 1.00 77.19 181 MET A N 1
ATOM 1515 C CA . MET A 1 181 ? 17.602 -16.000 -22.157 1.00 77.19 181 MET A CA 1
ATOM 1516 C C . MET A 1 181 ? 16.284 -15.226 -22.242 1.00 77.19 181 MET A C 1
ATOM 1518 O O . MET A 1 181 ? 15.453 -15.339 -21.348 1.00 77.19 181 MET A O 1
ATOM 1522 N N . VAL A 1 182 ? 16.050 -14.523 -23.352 1.00 84.94 182 VAL A N 1
ATOM 1523 C CA . VAL A 1 182 ? 14.806 -13.783 -23.610 1.00 84.94 182 VAL A CA 1
ATOM 1524 C C . VAL A 1 182 ? 13.622 -14.745 -23.718 1.00 84.94 182 VAL A C 1
ATOM 1526 O O . VAL A 1 182 ? 12.619 -14.561 -23.029 1.00 84.94 182 VAL A O 1
ATOM 1529 N N . TYR A 1 183 ? 13.760 -15.819 -24.504 1.00 82.44 183 TYR A N 1
ATOM 1530 C CA . TYR A 1 183 ? 12.742 -16.869 -24.608 1.00 82.44 183 TYR A CA 1
ATOM 1531 C C . TYR A 1 183 ? 12.450 -17.514 -23.252 1.00 82.44 183 TYR A C 1
ATOM 1533 O O . TYR A 1 183 ? 11.284 -17.669 -22.888 1.00 82.44 183 TYR A O 1
ATOM 1541 N N . PHE A 1 184 ? 13.486 -17.837 -22.473 1.00 84.69 184 PHE A N 1
ATOM 1542 C CA . PHE A 1 184 ? 13.312 -18.385 -21.131 1.00 84.69 184 PHE A CA 1
ATOM 1543 C C . PHE A 1 184 ? 12.533 -17.428 -20.219 1.00 84.69 184 PHE A C 1
ATOM 1545 O O . PHE A 1 184 ? 11.578 -17.850 -19.570 1.00 84.69 184 PHE A O 1
ATOM 1552 N N . THR A 1 185 ? 12.884 -16.137 -20.196 1.00 81.75 185 THR A N 1
ATOM 1553 C CA . THR A 1 185 ? 12.191 -15.135 -19.374 1.00 81.75 185 THR A CA 1
ATOM 1554 C C . THR A 1 185 ? 10.729 -14.959 -19.782 1.00 81.75 185 THR A C 1
ATOM 1556 O O . THR A 1 185 ? 9.873 -14.856 -18.905 1.00 81.75 185 THR A O 1
ATOM 1559 N N . ILE A 1 186 ? 10.421 -14.971 -21.083 1.00 84.56 186 ILE A N 1
ATOM 1560 C CA . ILE A 1 186 ? 9.040 -14.875 -21.582 1.00 84.56 186 ILE A CA 1
ATOM 1561 C C . ILE A 1 186 ? 8.228 -16.106 -21.168 1.00 84.56 186 ILE A C 1
ATOM 1563 O O . ILE A 1 186 ? 7.140 -15.966 -20.611 1.00 84.56 186 ILE A O 1
ATOM 1567 N N . VAL A 1 187 ? 8.757 -17.313 -21.389 1.00 84.94 187 VAL A N 1
ATOM 1568 C CA . VAL A 1 187 ? 8.057 -18.559 -21.041 1.00 84.94 187 VAL A CA 1
ATOM 1569 C C . VAL A 1 187 ? 7.859 -18.667 -19.527 1.00 84.94 187 VAL A C 1
ATOM 1571 O O . VAL A 1 187 ? 6.746 -18.933 -19.072 1.00 84.94 187 VAL A O 1
ATOM 1574 N N . ALA A 1 188 ? 8.898 -18.399 -18.732 1.00 82.88 188 ALA A N 1
ATOM 1575 C CA . ALA A 1 188 ? 8.808 -18.414 -17.274 1.00 82.88 188 ALA A CA 1
ATOM 1576 C C . ALA A 1 188 ? 7.809 -17.365 -16.755 1.00 82.88 188 ALA A C 1
ATOM 1578 O O . ALA A 1 188 ? 6.961 -17.680 -15.919 1.00 82.88 188 ALA A O 1
ATOM 1579 N N . GLY A 1 189 ? 7.857 -16.140 -17.290 1.00 81.62 189 GLY A N 1
ATOM 1580 C CA . GLY A 1 189 ? 6.920 -15.072 -16.949 1.00 81.62 189 GLY A CA 1
ATOM 1581 C C . GLY A 1 189 ? 5.472 -15.445 -17.268 1.00 81.62 189 GLY A C 1
ATOM 1582 O O . GLY A 1 189 ? 4.597 -15.277 -16.419 1.00 81.62 189 GLY A O 1
ATOM 1583 N N . ALA A 1 190 ? 5.215 -16.022 -18.444 1.00 83.94 190 ALA A N 1
ATOM 1584 C CA . ALA A 1 190 ? 3.883 -16.468 -18.847 1.00 83.94 190 ALA A CA 1
ATOM 1585 C C . ALA A 1 190 ? 3.325 -17.565 -17.923 1.00 83.94 190 ALA A C 1
ATOM 1587 O O . ALA A 1 190 ? 2.176 -17.469 -17.487 1.00 83.94 190 ALA A O 1
ATOM 1588 N N . VAL A 1 191 ? 4.138 -18.567 -17.564 1.00 86.50 191 VAL A N 1
ATOM 1589 C CA . VAL A 1 191 ? 3.739 -19.638 -16.631 1.00 86.50 191 VAL A CA 1
ATOM 1590 C C . VAL A 1 191 ? 3.407 -19.072 -15.248 1.00 86.50 191 VAL A C 1
ATOM 1592 O O . VAL A 1 191 ? 2.393 -19.441 -14.653 1.00 86.50 191 VAL A O 1
ATOM 1595 N N . LEU A 1 192 ? 4.219 -18.142 -14.741 1.00 84.50 192 LEU A N 1
ATOM 1596 C CA . LEU A 1 192 ? 3.999 -17.531 -13.429 1.00 84.50 192 LEU A CA 1
ATOM 1597 C C . LEU A 1 192 ? 2.765 -16.623 -13.414 1.00 84.50 192 LEU A C 1
ATOM 1599 O O . LEU A 1 192 ? 1.986 -16.673 -12.462 1.00 84.50 192 LEU A O 1
ATOM 1603 N N . ILE A 1 193 ? 2.519 -15.863 -14.485 1.00 82.25 193 ILE A N 1
ATOM 1604 C CA . ILE A 1 193 ? 1.281 -15.089 -14.645 1.00 82.25 193 ILE A CA 1
ATOM 1605 C C . ILE A 1 193 ? 0.069 -16.023 -14.686 1.00 82.25 193 ILE A C 1
ATOM 1607 O O . ILE A 1 193 ? -0.904 -15.777 -13.974 1.00 82.25 193 ILE A O 1
ATOM 1611 N N . ALA A 1 194 ? 0.122 -17.106 -15.465 1.00 82.88 194 ALA A N 1
ATOM 1612 C CA . ALA A 1 194 ? -0.964 -18.081 -15.538 1.00 82.88 194 ALA A CA 1
ATOM 1613 C C . ALA A 1 194 ? -1.264 -18.703 -14.164 1.00 82.88 194 ALA A C 1
ATOM 1615 O O . ALA A 1 194 ? -2.426 -18.831 -13.778 1.00 82.88 194 ALA A O 1
ATOM 1616 N N . TYR A 1 195 ? -0.226 -19.016 -13.386 1.00 81.75 195 TYR A N 1
ATOM 1617 C CA . TYR A 1 195 ? -0.360 -19.527 -12.024 1.00 81.75 195 TYR A CA 1
ATOM 1618 C C . TYR A 1 195 ? -1.001 -18.510 -11.059 1.00 81.75 195 TYR A C 1
ATOM 1620 O O . TYR A 1 195 ? -1.879 -18.870 -10.269 1.00 81.75 195 TYR A O 1
ATOM 1628 N N . GLU A 1 196 ? -0.621 -17.232 -11.135 1.00 78.62 196 GLU A N 1
ATOM 1629 C CA . GLU A 1 196 ? -1.224 -16.165 -10.322 1.00 78.62 196 GLU A CA 1
ATOM 1630 C C . GLU A 1 196 ? -2.679 -15.873 -10.720 1.00 78.62 196 GLU A C 1
ATOM 1632 O O . GLU A 1 196 ? -3.542 -15.688 -9.856 1.00 78.62 196 GLU A O 1
ATOM 1637 N N . LEU A 1 197 ? -2.989 -15.889 -12.020 1.00 81.06 197 LEU A N 1
ATOM 1638 C CA . LEU A 1 197 ? -4.360 -15.773 -12.521 1.00 81.06 197 LEU A CA 1
ATOM 1639 C C . LEU A 1 197 ? -5.211 -16.951 -12.044 1.00 81.06 197 LEU A C 1
ATOM 1641 O O . LEU A 1 197 ? -6.302 -16.735 -11.518 1.00 81.06 197 LEU A O 1
ATOM 1645 N N . TYR A 1 198 ? -4.695 -18.178 -12.137 1.00 80.00 198 TYR A N 1
ATOM 1646 C CA . TYR A 1 198 ? -5.368 -19.362 -11.609 1.00 80.00 198 TYR A CA 1
ATOM 1647 C C . TYR A 1 198 ? -5.705 -19.198 -10.122 1.00 80.00 198 TYR A C 1
ATOM 1649 O O . TYR A 1 198 ? -6.847 -19.425 -9.729 1.00 80.00 198 TYR A O 1
ATOM 1657 N N . LYS A 1 199 ? -4.771 -18.712 -9.292 1.00 71.94 199 LYS A N 1
ATOM 1658 C CA . LYS A 1 199 ? -5.042 -18.420 -7.872 1.00 71.94 199 LYS A CA 1
ATOM 1659 C C . LYS A 1 199 ? -6.135 -17.374 -7.663 1.00 71.94 199 LYS A C 1
ATOM 1661 O O . LYS A 1 199 ? -6.926 -17.513 -6.732 1.00 71.94 199 LYS A O 1
ATOM 1666 N N . MET A 1 200 ? -6.183 -16.333 -8.494 1.00 71.12 200 MET A N 1
ATOM 1667 C CA . MET A 1 200 ? -7.209 -15.291 -8.390 1.00 71.12 200 MET A CA 1
ATOM 1668 C C . MET A 1 200 ? -8.595 -15.771 -8.825 1.00 71.12 200 MET A C 1
ATOM 1670 O O . MET A 1 200 ? -9.585 -15.330 -8.245 1.00 71.12 200 MET A O 1
ATOM 1674 N N . PHE A 1 201 ? -8.675 -16.668 -9.810 1.00 75.31 201 PHE A N 1
ATOM 1675 C CA . PHE A 1 201 ? -9.946 -17.183 -10.326 1.00 75.31 201 PHE A CA 1
ATOM 1676 C C . PHE A 1 201 ? -10.432 -18.462 -9.637 1.00 75.31 201 PHE A C 1
ATOM 1678 O O . PHE A 1 201 ? -11.608 -18.792 -9.759 1.00 75.31 201 PHE A O 1
ATOM 1685 N N . LYS A 1 202 ? -9.571 -19.162 -8.884 1.00 73.81 202 LYS A N 1
ATOM 1686 C CA . LYS A 1 202 ? -9.919 -20.414 -8.193 1.00 73.81 202 LYS A CA 1
ATOM 1687 C C . LYS A 1 202 ? -11.084 -20.268 -7.210 1.00 73.81 202 LYS A C 1
ATOM 1689 O O . LYS A 1 202 ? -11.836 -21.222 -7.039 1.00 73.81 202 LYS A O 1
ATOM 1694 N N . TYR A 1 203 ? -11.219 -19.110 -6.562 1.00 70.31 203 TYR A N 1
ATOM 1695 C CA . TYR A 1 203 ? -12.294 -18.840 -5.606 1.00 70.31 203 TYR A CA 1
ATOM 1696 C C . TYR A 1 203 ? -13.002 -17.529 -5.942 1.00 70.31 203 TYR A C 1
ATOM 1698 O O . TYR A 1 203 ? -12.350 -16.512 -6.194 1.00 70.31 203 TYR A O 1
ATOM 1706 N N . LYS A 1 204 ? -14.339 -17.517 -5.884 1.00 70.56 204 LYS A N 1
ATOM 1707 C CA . LYS A 1 204 ? -15.129 -16.288 -6.061 1.00 70.56 204 LYS A CA 1
ATOM 1708 C C . LYS A 1 204 ? -14.852 -15.314 -4.914 1.00 70.56 204 LYS A C 1
ATOM 1710 O O . LYS A 1 204 ? -14.822 -14.099 -5.149 1.00 70.56 204 LYS A O 1
ATOM 1715 N N . TYR A 1 205 ? -14.613 -15.834 -3.709 1.00 75.25 205 TYR A N 1
ATOM 1716 C CA . TYR A 1 205 ? -14.102 -15.101 -2.556 1.00 75.25 205 TYR A CA 1
ATOM 1717 C C . TYR A 1 205 ? -13.295 -15.980 -1.595 1.00 75.25 205 TYR A C 1
ATOM 1719 O O . TYR A 1 205 ? -13.532 -17.176 -1.451 1.00 75.25 205 TYR A O 1
ATOM 1727 N N . ILE A 1 206 ? -12.352 -15.358 -0.884 1.00 80.75 206 ILE A N 1
ATOM 1728 C CA . ILE A 1 206 ? -11.612 -16.017 0.201 1.00 80.75 206 ILE A CA 1
ATOM 1729 C C . ILE A 1 206 ? -12.383 -15.878 1.504 1.00 80.75 206 ILE A C 1
ATOM 1731 O O . ILE A 1 206 ? -12.550 -16.861 2.212 1.00 80.75 206 ILE A O 1
ATOM 1735 N N . LEU A 1 207 ? -12.858 -14.668 1.806 1.00 81.38 207 LEU A N 1
ATOM 1736 C CA . LEU A 1 207 ? -13.597 -14.368 3.027 1.00 81.38 207 LEU A CA 1
ATOM 1737 C C . LEU A 1 207 ? -14.827 -13.535 2.674 1.00 81.38 207 LEU A C 1
ATOM 1739 O O . LEU A 1 207 ? -14.708 -12.481 2.047 1.00 81.38 207 LEU A O 1
ATOM 1743 N N . LYS A 1 208 ? -16.002 -14.003 3.078 1.00 82.38 208 LYS A N 1
ATOM 1744 C CA . LYS A 1 208 ? -17.271 -13.286 2.982 1.00 82.38 208 LYS A CA 1
ATOM 1745 C C . LYS A 1 208 ? -17.799 -13.069 4.390 1.00 82.38 208 LYS A C 1
ATOM 1747 O O . LYS A 1 208 ? -17.960 -14.021 5.143 1.00 82.38 208 LYS A O 1
ATOM 1752 N N . ILE A 1 209 ? -18.065 -11.817 4.726 1.00 81.75 209 ILE A N 1
ATOM 1753 C CA . ILE A 1 209 ? -18.562 -11.400 6.034 1.00 81.75 209 ILE A CA 1
ATOM 1754 C C . ILE A 1 209 ? -19.974 -10.857 5.825 1.00 81.75 209 ILE A C 1
ATOM 1756 O O . ILE A 1 209 ? -20.163 -9.905 5.057 1.00 81.75 209 ILE A O 1
ATOM 1760 N N . ASN A 1 210 ? -20.965 -11.483 6.460 1.00 80.44 210 ASN A N 1
ATOM 1761 C CA . ASN A 1 210 ? -22.351 -11.019 6.458 1.00 80.44 210 ASN A CA 1
ATOM 1762 C C . ASN A 1 210 ? -22.853 -10.798 7.900 1.00 80.44 210 ASN A C 1
ATOM 1764 O O . ASN A 1 210 ? -22.076 -10.845 8.852 1.00 80.44 210 ASN A O 1
ATOM 1768 N N . LYS A 1 211 ? -24.157 -10.543 8.054 1.00 73.50 211 LYS A N 1
ATOM 1769 C CA . LYS A 1 211 ? -24.782 -10.241 9.351 1.00 73.50 211 LYS A CA 1
ATOM 1770 C C . LYS A 1 211 ? -24.852 -11.442 10.310 1.00 73.50 211 LYS A C 1
ATOM 1772 O O . LYS A 1 211 ? -24.995 -11.241 11.505 1.00 73.50 211 LYS A O 1
ATOM 1777 N N . GLU A 1 212 ? -24.760 -12.665 9.795 1.00 75.75 212 GLU A N 1
ATOM 1778 C CA . GLU A 1 212 ? -25.055 -13.905 10.532 1.00 75.75 212 GLU A CA 1
ATOM 1779 C C . GLU A 1 212 ? -23.811 -14.781 10.748 1.00 75.75 212 GLU A C 1
ATOM 1781 O O . GLU A 1 212 ? -23.659 -15.417 11.792 1.00 75.75 212 GLU A O 1
ATOM 1786 N N . TYR A 1 213 ? -22.901 -14.797 9.776 1.00 80.88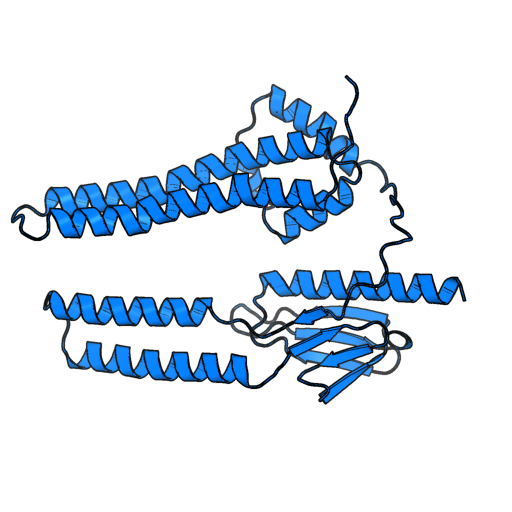 213 TYR A N 1
ATOM 1787 C CA . TYR A 1 213 ? -21.738 -15.665 9.729 1.00 80.88 213 TYR A CA 1
ATOM 1788 C C . TYR A 1 213 ? -20.568 -15.083 8.916 1.00 80.88 213 TYR A C 1
ATOM 1790 O O . TYR A 1 213 ? -20.678 -14.176 8.083 1.00 80.88 213 TYR A O 1
ATOM 1798 N N . ILE A 1 214 ? -19.409 -15.689 9.126 1.00 82.38 214 ILE A N 1
ATOM 1799 C CA . ILE A 1 214 ? -18.204 -15.554 8.320 1.00 82.38 214 ILE A CA 1
ATOM 1800 C C . ILE A 1 214 ? -18.102 -16.805 7.447 1.00 82.38 214 ILE A C 1
ATOM 1802 O O . ILE A 1 214 ? -18.161 -17.922 7.951 1.00 82.38 214 ILE A O 1
ATOM 1806 N N . SER A 1 215 ? -17.961 -16.633 6.135 1.00 83.94 215 SER A N 1
ATOM 1807 C CA . SER A 1 215 ? -17.766 -17.725 5.180 1.00 83.94 215 SER A CA 1
ATOM 1808 C C . SER A 1 215 ? -16.374 -17.681 4.566 1.00 83.94 215 SER A C 1
ATOM 1810 O O . SER A 1 215 ? -15.921 -16.626 4.116 1.00 83.94 215 SER A O 1
ATOM 1812 N N . TYR A 1 216 ? -15.729 -18.842 4.491 1.00 84.69 216 TYR A N 1
ATOM 1813 C CA . TYR A 1 216 ? -14.390 -19.007 3.935 1.00 84.69 216 TYR A CA 1
ATOM 1814 C C . TYR A 1 216 ? -14.386 -19.887 2.673 1.00 84.69 216 TYR A C 1
ATOM 1816 O O . TYR A 1 216 ? -15.153 -20.849 2.582 1.00 84.69 216 TYR A O 1
ATOM 1824 N N . LYS A 1 217 ? -13.541 -19.521 1.690 1.00 80.69 217 LYS A N 1
ATOM 1825 C CA . LYS A 1 217 ? -13.325 -20.196 0.388 1.00 80.69 217 LYS A CA 1
ATOM 1826 C C . LYS A 1 217 ? -14.629 -20.711 -0.246 1.00 80.69 217 LYS A C 1
ATOM 1828 O O . LYS A 1 217 ? -14.808 -21.915 -0.394 1.00 80.69 217 LYS A O 1
ATOM 1833 N N . ASP A 1 218 ? -15.532 -19.800 -0.611 1.00 77.12 218 ASP A N 1
ATOM 1834 C CA . ASP A 1 218 ? -16.819 -20.116 -1.259 1.00 77.12 218 ASP A CA 1
ATOM 1835 C C . ASP A 1 218 ? -17.746 -21.055 -0.451 1.00 77.12 218 ASP A C 1
ATOM 1837 O O . ASP A 1 218 ? -18.299 -22.012 -0.985 1.00 77.12 218 ASP A O 1
ATOM 1841 N N . ASN A 1 219 ? -17.965 -20.759 0.838 1.00 76.19 219 ASN A N 1
ATOM 1842 C CA . ASN A 1 219 ? -18.816 -21.536 1.765 1.00 76.19 219 ASN A CA 1
ATOM 1843 C C . ASN A 1 219 ? -18.287 -22.922 2.157 1.00 76.19 219 ASN A C 1
ATOM 1845 O O . ASN A 1 219 ? -19.063 -23.717 2.683 1.00 76.19 219 ASN A O 1
ATOM 1849 N N . LYS A 1 220 ? -16.994 -23.206 1.975 1.00 77.44 220 LYS A N 1
ATOM 1850 C CA . LYS A 1 220 ? -16.394 -24.437 2.514 1.00 77.44 220 LYS A CA 1
ATOM 1851 C C . LYS A 1 220 ? -16.479 -24.500 4.035 1.00 77.44 220 LYS A C 1
ATOM 1853 O O . LYS A 1 220 ? -16.755 -25.557 4.582 1.00 77.44 220 LYS A O 1
ATOM 1858 N N . GLU A 1 221 ? -16.298 -23.359 4.689 1.00 81.00 221 GLU A N 1
ATOM 1859 C CA . GLU A 1 221 ? -16.460 -23.216 6.134 1.00 81.00 221 GLU A CA 1
ATOM 1860 C C . GLU A 1 221 ? -17.366 -22.017 6.429 1.00 81.00 221 GLU A C 1
ATOM 1862 O O . GLU A 1 221 ? -17.301 -20.987 5.742 1.00 81.00 221 GLU A O 1
ATOM 1867 N N . LYS A 1 222 ? -18.238 -22.171 7.430 1.00 83.94 222 LYS A N 1
ATOM 1868 C CA . LYS A 1 222 ? -19.148 -21.135 7.927 1.00 83.94 222 LYS A CA 1
ATOM 1869 C C . LYS A 1 222 ? -19.034 -21.063 9.444 1.00 83.94 222 LYS A C 1
ATOM 1871 O O . LYS A 1 222 ? -19.252 -22.064 10.114 1.00 83.94 222 LYS A O 1
ATOM 1876 N N . ILE A 1 223 ? -18.725 -19.880 9.959 1.00 82.62 223 ILE A N 1
ATOM 1877 C CA . ILE A 1 223 ? -18.533 -19.628 11.388 1.00 82.62 223 ILE A CA 1
ATOM 1878 C C . ILE A 1 223 ? -19.537 -18.555 11.806 1.00 82.62 223 ILE A C 1
ATOM 1880 O O . ILE A 1 223 ? -19.513 -17.452 11.260 1.00 82.62 223 ILE A O 1
ATOM 1884 N N . PHE A 1 224 ? -20.446 -18.869 12.727 1.00 84.31 224 PHE A N 1
ATOM 1885 C CA . PHE A 1 224 ? -21.504 -17.948 13.154 1.00 84.31 224 PHE A CA 1
ATOM 1886 C C . PHE A 1 224 ? -21.006 -16.964 14.209 1.00 84.31 224 PHE A C 1
ATOM 1888 O O . PHE A 1 224 ? -20.225 -17.329 15.083 1.00 84.31 224 PHE A O 1
ATOM 1895 N N . TRP A 1 225 ? -21.504 -15.724 14.176 1.00 79.25 225 TRP A N 1
ATOM 1896 C CA . TRP A 1 225 ? -21.057 -14.677 15.106 1.00 79.25 225 TRP A CA 1
ATOM 1897 C C . TRP A 1 225 ? -21.271 -15.016 16.578 1.00 79.25 225 TRP A C 1
ATOM 1899 O O . TRP A 1 225 ? -20.428 -14.670 17.401 1.00 79.25 225 TRP A O 1
ATOM 1909 N N . LYS A 1 226 ? -22.359 -15.729 16.892 1.00 78.19 226 LYS A N 1
ATOM 1910 C CA . LYS A 1 226 ? -22.707 -16.161 18.255 1.00 78.19 226 LYS A CA 1
ATOM 1911 C C . LYS A 1 226 ? -21.623 -17.015 18.921 1.00 78.19 226 LYS A C 1
ATOM 1913 O O . LYS A 1 226 ? -21.507 -16.997 20.139 1.00 78.19 226 LYS A O 1
ATOM 1918 N N . ASP A 1 227 ? -20.835 -17.735 18.126 1.00 80.56 227 ASP A N 1
ATOM 1919 C CA . ASP A 1 227 ? -19.866 -18.704 18.631 1.00 80.56 227 ASP A CA 1
ATOM 1920 C C . ASP A 1 227 ? -18.461 -18.092 18.760 1.00 80.56 227 ASP A C 1
ATOM 1922 O O . ASP A 1 227 ? -17.571 -18.716 19.330 1.00 80.56 227 ASP A O 1
ATOM 1926 N N . ILE A 1 228 ? -18.238 -16.874 18.248 1.00 78.25 228 ILE A N 1
ATOM 1927 C CA . ILE A 1 228 ? -16.910 -16.259 18.136 1.00 78.25 228 ILE A CA 1
ATOM 1928 C C . ILE A 1 228 ? -16.552 -15.460 19.390 1.00 78.25 228 ILE A C 1
ATOM 1930 O O . ILE A 1 228 ? -17.226 -14.495 19.748 1.00 78.25 228 ILE A O 1
ATOM 1934 N N . GLN A 1 229 ? -15.398 -15.764 19.984 1.00 70.69 229 GLN A N 1
ATOM 1935 C CA . GLN A 1 229 ? -14.866 -15.034 21.135 1.00 70.69 229 GLN A CA 1
ATOM 1936 C C . GLN A 1 229 ? -13.873 -13.947 20.720 1.00 70.69 229 GLN A C 1
ATOM 1938 O O . GLN A 1 229 ? -14.008 -12.793 21.135 1.00 70.69 229 GLN A O 1
ATOM 1943 N N . CYS A 1 230 ? -12.895 -14.278 19.875 1.00 66.44 230 CYS A N 1
ATOM 1944 C CA . CYS A 1 230 ? -11.882 -13.323 19.433 1.00 66.44 230 CYS A CA 1
ATOM 1945 C C . CYS A 1 230 ? -11.198 -13.734 18.119 1.00 66.44 230 CYS A C 1
ATOM 1947 O O . CYS A 1 230 ? -11.339 -14.857 17.629 1.00 66.44 230 CYS A O 1
ATOM 1949 N N . PHE A 1 231 ? -10.451 -12.787 17.549 1.00 75.06 231 PHE A N 1
ATOM 1950 C CA . PHE A 1 231 ? -9.710 -12.945 16.302 1.00 75.06 231 PHE A CA 1
ATOM 1951 C C . PHE A 1 231 ? -8.235 -12.635 16.531 1.00 75.06 231 PHE A C 1
ATOM 1953 O O . PHE A 1 231 ? -7.906 -11.590 17.090 1.00 75.06 231 PHE A O 1
ATOM 1960 N N . ASN A 1 232 ? -7.352 -13.486 16.019 1.00 67.31 232 ASN A N 1
ATOM 1961 C CA . ASN A 1 232 ? -5.912 -13.261 16.034 1.00 67.31 232 ASN A CA 1
ATOM 1962 C C . ASN A 1 232 ? -5.346 -13.408 14.621 1.00 67.31 232 ASN A C 1
ATOM 1964 O O . ASN A 1 232 ? -5.686 -14.341 13.901 1.00 67.31 232 ASN A O 1
ATOM 1968 N N . ILE A 1 233 ? -4.447 -12.507 14.220 1.00 68.62 233 ILE A N 1
ATOM 1969 C CA . ILE A 1 233 ? -3.672 -12.687 12.988 1.00 68.62 233 ILE A CA 1
ATOM 1970 C C . ILE A 1 233 ? -2.336 -13.315 13.355 1.00 68.62 233 ILE A C 1
ATOM 1972 O O . ILE A 1 233 ? -1.508 -12.687 14.017 1.00 68.62 233 ILE A O 1
ATOM 1976 N N . VAL A 1 234 ? -2.092 -14.515 12.844 1.00 69.69 234 VAL A N 1
ATOM 1977 C CA . VAL A 1 234 ? -0.771 -15.129 12.864 1.00 69.69 234 VAL A CA 1
ATOM 1978 C C . VAL A 1 234 ? -0.061 -14.701 11.584 1.00 69.69 234 VAL A C 1
ATOM 1980 O O . VAL A 1 234 ? -0.353 -15.158 10.477 1.00 69.69 234 VAL A O 1
ATOM 1983 N N . ARG A 1 235 ? 0.867 -13.746 11.715 1.00 59.75 235 ARG A N 1
ATOM 1984 C CA . ARG A 1 235 ? 1.769 -13.396 10.615 1.00 59.75 235 ARG A CA 1
ATOM 1985 C C . ARG A 1 235 ? 2.854 -14.456 10.536 1.00 59.75 235 ARG A C 1
ATOM 1987 O O . ARG A 1 235 ? 3.852 -14.381 11.246 1.00 59.75 235 ARG A O 1
ATOM 1994 N N . ALA A 1 236 ? 2.677 -15.419 9.648 1.00 49.56 236 ALA A N 1
ATOM 1995 C CA . ALA A 1 236 ? 3.805 -16.186 9.162 1.00 49.56 236 ALA A CA 1
ATOM 1996 C C . ALA A 1 236 ? 4.722 -15.241 8.337 1.00 49.56 236 ALA A C 1
ATOM 1998 O O . ALA A 1 236 ? 4.250 -14.224 7.832 1.00 49.56 236 ALA A O 1
ATOM 1999 N N . GLY A 1 237 ? 6.040 -15.487 8.295 1.00 49.00 237 GLY A N 1
ATOM 2000 C CA . GLY A 1 237 ? 7.054 -14.553 7.755 1.00 49.00 237 GLY A CA 1
ATOM 2001 C C . GLY A 1 237 ? 6.808 -14.039 6.321 1.00 49.00 237 GLY A C 1
ATOM 2002 O O . GLY A 1 237 ? 5.843 -14.421 5.675 1.00 49.00 237 GLY A O 1
ATOM 2003 N N . GLN A 1 238 ? 7.704 -13.194 5.784 1.00 46.09 238 GLN A N 1
ATOM 2004 C CA . GLN A 1 238 ? 7.517 -12.434 4.521 1.00 46.09 238 GLN A CA 1
ATOM 2005 C C . GLN A 1 238 ? 6.970 -13.214 3.301 1.00 46.09 238 GLN A C 1
ATOM 2007 O O . GLN A 1 238 ? 6.391 -12.587 2.417 1.00 46.09 238 GLN A O 1
ATOM 2012 N N . TYR A 1 239 ? 7.118 -14.542 3.261 1.00 50.00 239 TYR A N 1
ATOM 2013 C CA . TYR A 1 239 ? 6.735 -15.410 2.142 1.00 50.00 239 TYR A CA 1
ATOM 2014 C C . TYR A 1 239 ? 5.571 -16.370 2.430 1.00 50.00 239 TYR A C 1
ATOM 2016 O O . TYR A 1 239 ? 5.183 -17.131 1.545 1.00 50.00 239 TYR A O 1
ATOM 2024 N N . LYS A 1 240 ? 5.010 -16.371 3.645 1.00 57.56 240 LYS A N 1
ATOM 2025 C CA . LYS A 1 240 ? 3.861 -17.216 3.994 1.00 57.56 240 LYS A CA 1
ATOM 2026 C C . LYS A 1 240 ? 2.574 -16.378 4.002 1.00 57.56 240 LYS A C 1
ATOM 2028 O O . LYS A 1 240 ? 2.618 -15.210 4.393 1.00 57.56 240 LYS A O 1
ATOM 2033 N N . PRO A 1 241 ? 1.437 -16.936 3.548 1.00 61.25 241 PRO A N 1
ATOM 2034 C CA . PRO A 1 241 ? 0.161 -16.236 3.623 1.00 61.25 241 PRO A CA 1
ATOM 2035 C C . PRO A 1 241 ? -0.170 -15.915 5.084 1.00 61.25 241 PRO A C 1
ATOM 2037 O O . PRO A 1 241 ? 0.152 -16.689 5.984 1.00 61.25 241 PRO A O 1
ATOM 2040 N N . GLY A 1 242 ? -0.797 -14.762 5.320 1.00 66.94 242 GLY A N 1
ATOM 2041 C CA . GLY A 1 242 ? -1.299 -14.434 6.649 1.00 66.94 242 GLY A CA 1
ATOM 2042 C C . GLY A 1 242 ? -2.383 -15.422 7.061 1.00 66.94 242 GLY A C 1
ATOM 2043 O 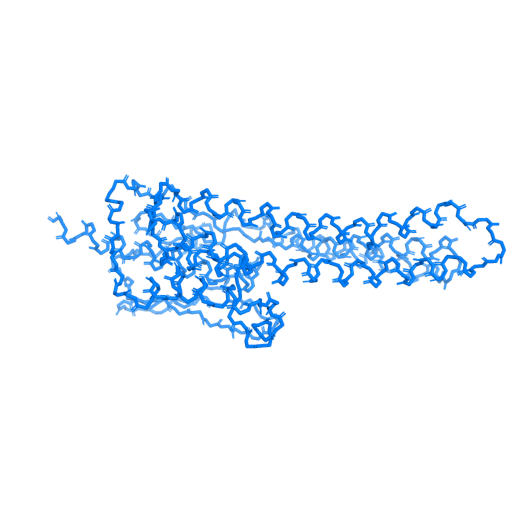O . GLY A 1 242 ? -3.269 -15.736 6.265 1.00 66.94 242 GLY A O 1
ATOM 2044 N N . GLU A 1 243 ? -2.321 -15.894 8.297 1.00 78.38 243 GLU A N 1
ATOM 2045 C CA . GLU A 1 243 ? -3.322 -16.793 8.858 1.00 78.38 243 GLU A CA 1
ATOM 2046 C C . GLU A 1 243 ? -4.222 -16.006 9.809 1.00 78.38 243 GLU A C 1
ATOM 2048 O O . GLU A 1 243 ? -3.754 -15.252 10.667 1.00 78.38 243 GLU A O 1
ATOM 2053 N N . LEU A 1 244 ? -5.530 -16.148 9.625 1.00 79.94 244 LEU A N 1
ATOM 2054 C CA . LEU A 1 244 ? -6.539 -15.650 10.544 1.00 79.94 244 LEU A CA 1
ATOM 2055 C C . LEU A 1 244 ? -6.948 -16.807 11.450 1.00 79.94 244 LEU A C 1
ATOM 2057 O O . LEU A 1 244 ? -7.553 -17.768 10.987 1.00 79.94 244 LEU A O 1
ATOM 2061 N N . ASN A 1 245 ? -6.622 -16.693 12.729 1.00 78.56 245 ASN A N 1
ATOM 2062 C CA . ASN A 1 245 ? -7.102 -17.593 13.760 1.00 78.56 245 ASN A CA 1
ATOM 2063 C C . ASN A 1 245 ? -8.399 -17.026 14.353 1.00 78.56 245 ASN A C 1
ATOM 2065 O O . ASN A 1 245 ? -8.396 -15.931 14.926 1.00 78.56 245 ASN A O 1
ATOM 2069 N N . ILE A 1 246 ? -9.502 -17.752 14.184 1.00 79.25 246 ILE A N 1
ATOM 2070 C CA . ILE A 1 246 ? -10.801 -17.431 14.777 1.00 79.25 246 ILE A CA 1
ATOM 2071 C C . ILE A 1 246 ? -11.023 -18.379 15.946 1.00 79.25 246 ILE A C 1
ATOM 2073 O O . ILE A 1 246 ? -11.146 -19.586 15.750 1.00 79.25 246 ILE A O 1
ATOM 2077 N N . ILE A 1 247 ? -11.082 -17.827 17.156 1.00 72.50 247 ILE A N 1
ATOM 2078 C CA . ILE A 1 247 ? -11.308 -18.603 18.373 1.00 72.50 247 ILE A CA 1
ATOM 2079 C C . ILE A 1 247 ? -12.801 -18.560 18.684 1.00 72.50 247 ILE A C 1
ATOM 2081 O O . ILE A 1 247 ? -13.376 -17.484 18.884 1.00 72.50 247 ILE A O 1
ATOM 2085 N N . THR A 1 248 ? -13.418 -19.735 18.702 1.00 79.06 248 THR A N 1
ATOM 2086 C CA . THR A 1 248 ? -14.802 -19.939 19.131 1.00 79.06 248 THR A CA 1
ATOM 2087 C C . THR A 1 248 ? -14.846 -20.587 20.508 1.00 79.06 248 THR A C 1
ATOM 2089 O O . THR A 1 248 ? -13.820 -21.027 21.023 1.00 79.06 248 THR A O 1
ATOM 2092 N N . SER A 1 249 ? -16.031 -20.660 21.112 1.00 71.31 249 SER A N 1
ATOM 2093 C CA . SER A 1 249 ? -16.217 -21.299 22.424 1.00 71.31 249 SER A CA 1
ATOM 2094 C C . SER A 1 249 ? -15.811 -22.777 22.462 1.00 71.31 249 SER A C 1
ATOM 2096 O O . SER A 1 249 ? -15.469 -23.271 23.532 1.00 71.31 249 SER A O 1
ATOM 2098 N N . ASN A 1 250 ? -15.817 -23.459 21.310 1.00 70.44 250 ASN A N 1
ATOM 2099 C CA . ASN A 1 250 ? -15.572 -24.900 21.222 1.00 70.44 250 ASN A CA 1
ATOM 2100 C C . ASN A 1 250 ? -14.315 -25.257 20.408 1.00 70.44 250 ASN A C 1
ATOM 2102 O O . ASN A 1 250 ? -13.689 -26.275 20.684 1.00 70.44 250 ASN A O 1
ATOM 2106 N N . GLU A 1 251 ? -13.931 -24.442 19.419 1.00 79.62 251 GLU A N 1
ATOM 2107 C CA . GLU A 1 251 ? -12.853 -24.754 18.467 1.00 79.62 251 GLU A CA 1
ATOM 2108 C C . GLU A 1 251 ? -12.066 -23.505 18.030 1.00 79.62 251 GLU A C 1
ATOM 2110 O O . GLU A 1 251 ? -12.542 -22.370 18.112 1.00 79.62 251 GLU A O 1
ATOM 2115 N N . SER A 1 252 ? -10.858 -23.710 17.502 1.00 73.31 252 SER A N 1
ATOM 2116 C CA . SER A 1 252 ? -10.054 -22.669 16.851 1.00 73.31 252 SER A CA 1
ATOM 2117 C C . SER A 1 252 ? -9.908 -22.957 15.357 1.00 73.31 252 SER A C 1
ATOM 2119 O O . SER A 1 252 ? -9.388 -24.011 14.986 1.00 73.31 252 SER A O 1
ATOM 2121 N N . TYR A 1 253 ? -10.308 -22.010 14.509 1.00 77.44 253 TYR A N 1
ATOM 2122 C CA . TYR A 1 253 ? -10.234 -22.123 13.052 1.00 77.44 253 TYR A CA 1
ATOM 2123 C C . TYR A 1 253 ? -9.030 -21.355 12.511 1.00 77.44 253 TYR A C 1
ATOM 2125 O O . TYR A 1 253 ? -8.945 -20.137 12.670 1.00 77.44 253 TYR A O 1
ATOM 2133 N N . PHE A 1 254 ? -8.127 -22.050 11.818 1.00 78.81 254 PHE A N 1
ATOM 2134 C CA . PHE A 1 254 ? -6.968 -21.451 11.155 1.00 78.81 254 PHE A CA 1
ATOM 2135 C C . PHE A 1 254 ? -7.252 -21.242 9.664 1.00 78.81 254 PHE A C 1
ATOM 2137 O O . PHE A 1 254 ? -7.132 -22.153 8.846 1.00 78.81 254 PHE A O 1
ATOM 2144 N N . LEU A 1 255 ? -7.626 -20.017 9.297 1.00 80.06 255 LEU A N 1
ATOM 2145 C CA . LEU A 1 255 ? -7.989 -19.651 7.931 1.00 80.06 255 LEU A CA 1
ATOM 2146 C C . LEU A 1 255 ? -6.805 -19.003 7.208 1.00 80.06 255 LEU A C 1
ATOM 2148 O O . LEU A 1 255 ? -6.367 -17.904 7.551 1.00 80.06 255 LEU A O 1
ATOM 2152 N N . SER A 1 256 ? -6.309 -19.652 6.156 1.00 78.81 256 SER A N 1
ATOM 2153 C CA . SER A 1 256 ? -5.239 -19.100 5.319 1.00 78.81 256 SER A CA 1
ATOM 2154 C C . SER A 1 256 ? -5.773 -18.037 4.351 1.00 78.81 256 SER A C 1
ATOM 2156 O O . SER A 1 256 ? -6.540 -18.324 3.428 1.00 78.81 256 SER A O 1
ATOM 2158 N N . LEU A 1 257 ? -5.343 -16.786 4.525 1.00 74.88 257 LEU A N 1
ATOM 2159 C CA . LEU A 1 257 ? -5.751 -15.651 3.694 1.00 74.88 257 LEU A CA 1
ATOM 2160 C C . LEU A 1 257 ? -4.827 -15.489 2.473 1.00 74.88 257 LEU A C 1
ATOM 2162 O O . LEU A 1 257 ? -4.210 -14.443 2.257 1.00 74.88 257 LEU A O 1
ATOM 2166 N N . GLU A 1 258 ? -4.720 -16.546 1.665 1.00 70.56 258 GLU A N 1
ATOM 2167 C CA . GLU A 1 258 ? -3.863 -16.601 0.471 1.00 70.56 258 GLU A CA 1
ATOM 2168 C C . GLU A 1 258 ? -4.132 -15.438 -0.503 1.00 70.56 258 GLU A C 1
ATOM 2170 O O . GLU A 1 258 ? -5.246 -15.252 -0.975 1.00 70.56 258 GLU A O 1
ATOM 2175 N N . GLY A 1 259 ? -3.110 -14.648 -0.849 1.00 63.53 259 GLY A N 1
ATOM 2176 C CA . GLY A 1 259 ? -3.256 -13.529 -1.796 1.00 63.53 259 GLY A CA 1
ATOM 2177 C C . GLY A 1 259 ? -3.973 -12.291 -1.237 1.00 63.53 259 GLY A C 1
ATOM 2178 O O . GLY A 1 259 ? -4.240 -11.334 -1.971 1.00 63.53 259 GLY A O 1
ATOM 2179 N N . ILE A 1 260 ? -4.246 -12.257 0.0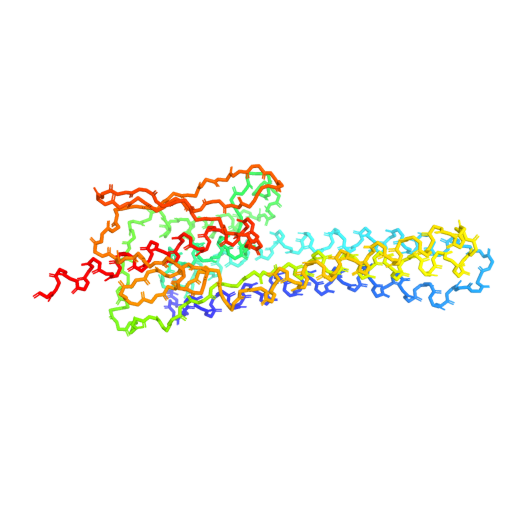74 1.00 68.19 260 ILE A N 1
ATOM 2180 C CA . ILE A 1 260 ? -4.495 -11.009 0.798 1.00 68.19 260 ILE A CA 1
ATOM 2181 C C . ILE A 1 260 ? -3.143 -10.454 1.251 1.00 68.19 260 ILE A C 1
ATOM 2183 O O . ILE A 1 260 ? -2.479 -11.003 2.124 1.00 68.19 260 ILE A O 1
ATOM 2187 N N . VAL A 1 261 ? -2.730 -9.338 0.647 1.00 65.50 261 VAL A N 1
ATOM 2188 C CA . VAL A 1 261 ? -1.474 -8.652 0.990 1.00 65.50 261 VAL A CA 1
ATOM 2189 C C . VAL A 1 261 ? -1.441 -8.310 2.487 1.00 65.50 261 VAL A C 1
ATOM 2191 O O . VAL A 1 261 ? -2.444 -7.860 3.038 1.00 65.50 261 VAL A O 1
ATOM 2194 N N . ASN A 1 262 ? -0.278 -8.436 3.136 1.00 62.50 262 ASN A N 1
ATOM 2195 C CA . ASN A 1 262 ? -0.104 -8.207 4.581 1.00 62.50 262 ASN A CA 1
ATOM 2196 C C . ASN A 1 262 ? -0.670 -6.870 5.098 1.00 62.50 262 ASN A C 1
ATOM 2198 O O . ASN A 1 262 ? -1.146 -6.784 6.227 1.00 62.50 262 ASN A O 1
ATOM 2202 N N . ASN A 1 263 ? -0.663 -5.819 4.274 1.00 60.44 263 ASN A N 1
ATOM 2203 C CA . ASN A 1 263 ? -1.247 -4.519 4.622 1.00 60.44 263 ASN A CA 1
ATOM 2204 C C . ASN A 1 263 ? -2.790 -4.518 4.667 1.00 60.44 263 ASN A C 1
ATOM 2206 O O . ASN A 1 263 ? -3.373 -3.630 5.281 1.00 60.44 263 ASN A O 1
ATOM 2210 N N . ARG A 1 264 ? -3.450 -5.490 4.029 1.00 67.25 264 ARG A N 1
ATOM 2211 C CA . ARG A 1 264 ? -4.904 -5.692 4.036 1.00 67.25 264 ARG A CA 1
ATOM 2212 C C . ARG A 1 264 ? -5.359 -6.652 5.133 1.00 67.25 264 ARG A C 1
ATOM 2214 O O . ARG A 1 264 ? -6.542 -6.635 5.442 1.00 67.25 264 ARG A O 1
ATOM 2221 N N . LEU A 1 265 ? -4.456 -7.418 5.752 1.00 71.19 265 LEU A N 1
ATOM 2222 C CA . LEU A 1 265 ? -4.792 -8.295 6.883 1.00 71.19 265 LEU A CA 1
ATOM 2223 C C . LEU A 1 265 ? -5.344 -7.497 8.068 1.00 71.19 265 LEU A C 1
ATOM 2225 O O . LEU A 1 265 ? -6.397 -7.835 8.591 1.00 71.19 265 LEU A O 1
ATOM 2229 N N . ASN A 1 266 ? -4.704 -6.380 8.424 1.00 66.81 266 ASN A N 1
ATOM 2230 C CA . ASN A 1 266 ? -5.219 -5.500 9.476 1.00 66.81 266 ASN A CA 1
ATOM 2231 C C . ASN A 1 266 ? -6.632 -4.995 9.141 1.00 66.81 266 ASN A C 1
ATOM 2233 O O . ASN A 1 266 ? -7.500 -5.008 9.996 1.00 66.81 266 ASN A O 1
ATOM 2237 N N . LYS A 1 267 ? -6.899 -4.664 7.870 1.00 69.81 267 LYS A N 1
ATOM 2238 C CA . LYS A 1 267 ? -8.239 -4.258 7.423 1.00 69.81 267 LYS A CA 1
ATOM 2239 C C . LYS A 1 267 ? -9.269 -5.386 7.554 1.00 69.81 267 LYS A C 1
ATOM 2241 O O . LYS A 1 267 ? -10.428 -5.110 7.835 1.00 69.81 267 LYS A O 1
ATOM 2246 N N . VAL A 1 268 ? -8.871 -6.639 7.320 1.00 74.19 268 VAL A N 1
ATOM 2247 C CA . VAL A 1 268 ? -9.735 -7.805 7.566 1.00 74.19 268 VAL A CA 1
ATOM 2248 C C . VAL A 1 268 ? -10.077 -7.888 9.055 1.00 74.19 268 VAL A C 1
ATOM 2250 O O . VAL A 1 268 ? -11.250 -8.009 9.387 1.00 74.19 268 VAL A O 1
ATOM 2253 N N . LEU A 1 269 ? -9.084 -7.743 9.939 1.00 71.62 269 LEU A N 1
ATOM 2254 C CA . LEU A 1 269 ? -9.288 -7.753 11.391 1.00 71.62 269 LEU A CA 1
ATOM 2255 C C . LEU A 1 269 ? -10.169 -6.595 11.874 1.00 71.62 269 LEU A C 1
ATOM 2257 O O . LEU A 1 269 ? -11.070 -6.817 12.673 1.00 71.62 269 LEU A O 1
ATOM 2261 N N . ASP A 1 270 ? -9.957 -5.386 11.354 1.00 69.44 270 ASP A N 1
ATOM 2262 C CA . ASP A 1 270 ? -10.766 -4.212 11.691 1.00 69.44 270 ASP A CA 1
ATOM 2263 C C . ASP A 1 270 ? -12.239 -4.446 11.327 1.00 69.44 270 ASP A C 1
ATOM 2265 O O . ASP A 1 270 ? -13.125 -4.216 12.145 1.00 69.44 270 ASP A O 1
ATOM 2269 N N . VAL A 1 271 ? -12.502 -4.979 10.126 1.00 74.94 271 VAL A N 1
ATOM 2270 C CA . VAL A 1 271 ? -13.864 -5.310 9.680 1.00 74.94 271 VAL A CA 1
ATOM 2271 C C . VAL A 1 271 ? -14.473 -6.421 10.538 1.00 74.94 271 VAL A C 1
ATOM 2273 O O . VAL A 1 271 ? -15.658 -6.351 10.859 1.00 74.94 271 VAL A O 1
ATOM 2276 N N . LEU A 1 272 ? -13.697 -7.433 10.930 1.00 76.44 272 LEU A N 1
ATOM 2277 C CA . LEU A 1 272 ? -14.167 -8.512 11.804 1.00 76.44 272 LEU A CA 1
ATOM 2278 C C . LEU A 1 272 ? -14.533 -8.000 13.201 1.00 76.44 272 LEU A C 1
ATOM 2280 O O . LEU A 1 272 ? -15.628 -8.282 13.683 1.00 76.44 272 LEU A O 1
ATOM 2284 N N . ASN A 1 273 ? -13.663 -7.199 13.817 1.00 71.56 273 ASN A N 1
ATOM 2285 C CA . ASN A 1 273 ? -13.903 -6.596 15.128 1.00 71.56 273 ASN A CA 1
ATOM 2286 C C . ASN A 1 273 ? -15.092 -5.628 15.098 1.00 71.56 273 ASN A C 1
ATOM 2288 O O . ASN A 1 273 ? -15.928 -5.651 15.999 1.00 71.56 273 ASN A O 1
ATOM 2292 N N . GLU A 1 274 ? -15.206 -4.812 14.046 1.00 72.44 274 GLU A N 1
ATOM 2293 C CA . GLU A 1 274 ? -16.331 -3.895 13.868 1.00 72.44 274 GLU A CA 1
ATOM 2294 C C . GLU A 1 274 ? -17.660 -4.654 13.733 1.00 72.44 274 GLU A C 1
ATOM 2296 O O . GLU A 1 274 ? -18.647 -4.272 14.360 1.00 72.44 274 GLU A O 1
ATOM 2301 N N . ASN A 1 275 ? -17.701 -5.742 12.954 1.00 74.25 275 ASN A N 1
ATOM 2302 C CA . ASN A 1 275 ? -18.912 -6.555 12.812 1.00 74.25 275 ASN A CA 1
ATOM 2303 C C . ASN A 1 275 ? -19.248 -7.337 14.090 1.00 74.25 275 ASN A C 1
ATOM 2305 O O . ASN A 1 275 ? -20.422 -7.401 14.445 1.00 74.25 275 ASN A O 1
ATOM 2309 N N . LYS A 1 276 ? -18.251 -7.851 14.825 1.00 72.19 276 LYS A N 1
ATOM 2310 C CA . LYS A 1 276 ? -18.473 -8.521 16.118 1.00 72.19 276 LYS A CA 1
ATOM 2311 C C . LYS A 1 276 ? -19.084 -7.576 17.149 1.00 72.19 276 LYS A C 1
ATOM 2313 O O . LYS A 1 276 ? -20.117 -7.887 17.726 1.00 72.19 276 LYS A O 1
ATOM 2318 N N . HIS A 1 277 ? -18.500 -6.393 17.314 1.00 65.44 277 HIS A N 1
ATOM 2319 C CA . HIS A 1 277 ? -19.010 -5.385 18.242 1.00 65.44 277 HIS A CA 1
ATOM 2320 C C . HIS A 1 277 ? -20.443 -4.946 17.890 1.00 65.44 277 HIS A C 1
ATOM 2322 O O . HIS A 1 277 ? -21.266 -4.703 18.767 1.00 65.44 277 HIS A O 1
ATOM 2328 N N . ARG A 1 278 ? -20.775 -4.861 16.594 1.00 69.00 278 ARG A N 1
ATOM 2329 C CA . ARG A 1 278 ? -22.146 -4.575 16.137 1.00 69.00 278 ARG A CA 1
ATOM 2330 C C . ARG A 1 278 ? -23.116 -5.719 16.444 1.00 69.00 278 ARG A C 1
ATOM 2332 O O . ARG A 1 278 ? -24.243 -5.448 16.841 1.00 69.00 278 ARG A O 1
ATOM 2339 N N . PHE A 1 279 ? -22.693 -6.969 16.258 1.00 69.62 279 PHE A N 1
ATOM 2340 C CA . PHE A 1 279 ? -23.489 -8.146 16.615 1.00 69.62 279 PHE A CA 1
ATOM 2341 C C . PHE A 1 279 ? -23.776 -8.196 18.120 1.00 69.62 279 PHE A C 1
ATOM 2343 O O . PHE A 1 279 ? -24.910 -8.449 18.510 1.00 69.62 279 PHE A O 1
ATOM 2350 N N . GLU A 1 280 ? -22.777 -7.900 18.955 1.00 67.88 280 GLU A N 1
ATOM 2351 C CA . GLU A 1 280 ? -22.945 -7.815 20.408 1.00 67.88 280 GLU A CA 1
ATOM 2352 C C . GLU A 1 280 ? -23.997 -6.755 20.771 1.00 67.88 280 GLU A C 1
ATOM 2354 O O . GLU A 1 280 ? -24.974 -7.088 21.431 1.00 67.88 280 GLU A O 1
ATOM 2359 N N . ILE A 1 281 ? -23.880 -5.521 20.263 1.00 64.00 281 ILE A N 1
ATOM 2360 C CA . ILE A 1 281 ? -24.853 -4.444 20.540 1.00 64.00 281 ILE A CA 1
ATOM 2361 C C . ILE A 1 281 ? -26.283 -4.839 20.152 1.00 64.00 281 ILE A C 1
ATOM 2363 O O . ILE A 1 281 ? -27.193 -4.691 20.961 1.00 64.00 281 ILE A O 1
ATOM 2367 N N . ASN A 1 282 ? -26.482 -5.366 18.942 1.00 64.69 282 ASN A N 1
ATOM 2368 C CA . ASN A 1 282 ? -27.823 -5.680 18.446 1.00 64.69 282 ASN A CA 1
ATOM 2369 C C . ASN A 1 282 ? -28.502 -6.830 19.209 1.00 64.69 282 ASN A C 1
ATOM 2371 O O . ASN A 1 282 ? -29.725 -6.884 19.236 1.00 64.69 282 ASN A O 1
ATOM 2375 N N . ASN A 1 283 ? -27.734 -7.742 19.816 1.00 62.75 283 ASN A N 1
ATOM 2376 C CA . ASN A 1 283 ? -28.280 -8.823 20.644 1.00 62.75 283 ASN A CA 1
ATOM 2377 C C . ASN A 1 283 ? -28.433 -8.445 22.123 1.00 62.75 283 ASN A C 1
ATOM 2379 O O . ASN A 1 283 ? -29.073 -9.183 22.858 1.00 62.75 283 ASN A O 1
ATOM 2383 N N . PHE A 1 284 ? -27.838 -7.336 22.576 1.00 52.75 284 PHE A N 1
ATOM 2384 C CA . PHE A 1 284 ? -28.111 -6.774 23.904 1.00 52.75 284 PHE A CA 1
ATOM 2385 C C . PHE A 1 284 ? -29.378 -5.900 23.922 1.00 52.75 284 PHE A C 1
ATOM 2387 O O . PHE A 1 284 ? -29.902 -5.623 24.998 1.00 52.75 284 PHE A O 1
ATOM 2394 N N . GLU A 1 285 ? -29.856 -5.453 22.756 1.00 44.84 285 GLU A N 1
ATOM 2395 C CA . GLU A 1 285 ? -31.085 -4.658 22.592 1.00 44.84 285 GLU A CA 1
ATOM 2396 C C . GLU A 1 285 ? -32.330 -5.499 22.220 1.00 44.84 285 GLU A C 1
ATOM 2398 O O . GLU A 1 285 ? -33.415 -4.932 22.081 1.00 44.84 285 GLU A O 1
ATOM 2403 N N . ALA A 1 286 ? -32.187 -6.823 22.070 1.00 41.97 286 ALA A N 1
ATOM 2404 C CA . ALA A 1 286 ? -33.257 -7.783 21.764 1.00 41.97 286 ALA A CA 1
ATOM 2405 C C . ALA A 1 286 ? -33.576 -8.668 22.977 1.00 41.97 286 ALA A C 1
ATOM 2407 O O . ALA A 1 286 ? -34.773 -8.987 23.161 1.00 41.97 286 ALA A O 1
#

Radius of gyration: 24.4 Å; chains: 1; bounding box: 60×55×58 Å

pLDDT: mean 75.3, std 10.51, range [41.22, 89.56]

Foldseek 3Di:
DDQQQPDELVVLLVVLCVQQPPVLVVLLCCLQPVQLVVLCVVCVPPPDCPCSVVSNVVSNVCSPPVSLVSLLAVLLVSQLVCLRHHPQLQVSVVVCPLVVSDDPPPVSVVSRDDDPVSVVSNCVRHVVVVPDDGPPPDPVVPDFDDKDFAFQDPVVLLVVLVVQLVVLVVCVVVVNDDPVVSVVSNVVSVVVNVVSVCRRPVAPGQWIDDLFWIAGRNNPDTGGLVFFDAWDWDDDDPPAFIWIWTDGPVDIDTRGPHNQPPSCVVVVRVVVVVSSVVSVVVVVVD